Protein AF-0000000085077846 (afdb_homodimer)

Radius of gyration: 26.77 Å; Cα contacts (8 Å, |Δi|>4): 386; chains: 2; bounding box: 40×85×47 Å

pLDDT: mean 89.58, std 11.03, range [26.83, 98.5]

InterPro domains:
  IPR008477 Tumor necrosis factor alpha-induced protein 8-like [PF05527] (6-181)
  IPR008477 Tumor necrosis factor alpha-induced protein 8-like [PTHR12757] (5-181)
  IPR038355 Tumor necrosis factor alpha-induced protein 8-like superfamily [G3DSA:1.20.1440.160] (1-184)

Secondary structure (DSSP, 8-state):
------HHHHHHHHHHHHHHHHHHTTSS--SS-HHHHHHHHHHHHHHHHHH-HHHHHHHHHHHHHHHHHHHHHHHTT-S-GGGHHHHHHHHHHHHHHHHHHHHHHHSTT---HHHHHHHHHHHHHHHHHHHGGGS-HHHHHHHHHHHHHHT-HHHHHHHTSGGGHHHHHHHHHHHHHHHHTT--/------HHHHHHHHHHHHHHHHHHTTSS--SS-HHHHHHHHHHHHHHHHHH-HHHHHHHHHHHHHHHHHHHHHHHTT-S-GGGHHHHHHHHHHHHHHHHHHHHHHHSTT---HHHHHHHHHHHHHHHHHHHGGGS-HHHHHHHHHHHHHHT-HHHHHHHTSGGGHHHHHHHHHHHHHHHHTT--

Solvent-accessible surface area (backbone atoms only — not comparable to full-atom values): 19967 Å² total; per-residue (Å²): 136,74,92,69,75,49,45,52,59,51,43,48,53,49,41,30,50,52,52,34,50,32,37,70,71,57,73,39,68,64,72,56,47,75,57,52,30,55,44,47,44,42,48,30,52,52,35,26,72,76,62,34,61,72,53,16,51,51,42,43,51,35,49,44,51,51,53,41,53,53,27,48,39,60,72,67,62,67,63,50,76,90,49,45,62,59,51,50,53,40,50,51,47,52,50,47,48,53,50,49,52,46,48,38,69,74,37,84,92,54,68,52,65,68,60,53,38,51,52,48,52,52,43,50,53,44,48,48,62,65,42,52,88,79,51,56,71,67,58,50,50,32,51,50,52,45,46,56,53,60,52,32,64,71,53,50,51,44,56,74,31,80,87,26,46,71,60,44,54,55,36,42,56,41,51,49,50,31,62,74,64,61,49,112,137,76,89,70,76,49,45,53,59,51,44,48,54,47,40,30,50,51,52,33,49,32,40,68,70,57,72,39,68,65,73,55,47,74,54,52,30,55,44,47,44,44,48,31,53,52,35,26,73,75,61,35,60,73,53,15,52,52,41,43,52,35,50,44,51,51,53,41,54,52,29,47,38,61,73,66,62,68,62,51,78,90,50,46,62,58,50,49,52,39,49,51,48,52,51,49,50,53,49,48,52,44,47,36,69,74,37,85,91,54,70,51,66,70,59,53,37,52,51,48,51,52,44,49,52,44,47,48,63,66,40,52,88,78,52,59,70,69,58,51,50,32,51,50,54,45,46,57,53,60,53,31,64,72,54,50,52,44,55,76,33,82,86,26,45,71,61,44,54,56,37,42,55,43,50,50,50,31,62,73,66,62,51,112

Organism: Oikopleura dioica (NCBI:txid34765)

Structure (mmCIF, N/CA/C/O backbone):
data_AF-0000000085077846-model_v1
#
loop_
_entity.id
_entity.type
_entity.pdbx_description
1 polymer 'Uncharacterized protein'
#
loop_
_atom_site.group_PDB
_atom_site.id
_atom_site.type_symbol
_atom_site.label_atom_id
_atom_site.label_alt_id
_atom_site.label_comp_id
_atom_site.label_asym_id
_atom_site.label_entity_id
_atom_site.label_seq_id
_atom_site.pdbx_PDB_ins_code
_atom_site.Cartn_x
_atom_site.Cartn_y
_atom_site.Cartn_z
_atom_site.occupancy
_atom_site.B_iso_or_equiv
_atom_site.auth_seq_id
_atom_site.auth_comp_id
_atom_site.auth_asym_id
_atom_site.auth_atom_id
_atom_site.pdbx_PDB_model_num
ATOM 1 N N . MET A 1 1 ? 9.055 30.844 -10.969 1 27.14 1 MET A N 1
ATOM 2 C CA . MET A 1 1 ? 8.234 29.656 -10.797 1 27.14 1 MET A CA 1
ATOM 3 C C . MET A 1 1 ? 8.984 28.594 -9.992 1 27.14 1 MET A C 1
ATOM 5 O O . MET A 1 1 ? 9.617 27.703 -10.57 1 27.14 1 MET A O 1
ATOM 9 N N . SER A 1 2 ? 9.781 28.812 -9.008 1 34.22 2 SER A N 1
ATOM 10 C CA . SER A 1 2 ? 10.984 28.281 -8.367 1 34.22 2 SER A CA 1
ATOM 11 C C . SER A 1 2 ? 10.828 26.797 -8.023 1 34.22 2 SER A C 1
ATOM 13 O O . SER A 1 2 ? 9.719 26.281 -8.039 1 34.22 2 SER A O 1
ATOM 15 N N . GLY A 1 3 ? 11.852 25.938 -7.617 1 38.09 3 GLY A N 1
ATOM 16 C CA . GLY A 1 3 ? 12.289 24.656 -7.117 1 38.09 3 GLY A CA 1
ATOM 17 C C . GLY A 1 3 ? 11.391 24.094 -6.035 1 38.09 3 GLY A C 1
ATOM 18 O O . GLY A 1 3 ? 11.82 23.281 -5.215 1 38.09 3 GLY A O 1
ATOM 19 N N . GLU A 1 4 ? 10.445 24.766 -5.449 1 47 4 GLU A N 1
ATOM 20 C CA . GLU A 1 4 ? 9.688 24.531 -4.219 1 47 4 GLU A CA 1
ATOM 21 C C . GLU A 1 4 ? 8.859 23.25 -4.312 1 47 4 GLU A C 1
ATOM 23 O O . GLU A 1 4 ? 7.949 23.156 -5.141 1 47 4 GLU A O 1
ATOM 28 N N . ASN A 1 5 ? 9.422 22.172 -4.246 1 59.34 5 ASN A N 1
ATOM 29 C CA . ASN A 1 5 ? 8.766 20.875 -4.16 1 59.34 5 ASN A CA 1
ATOM 30 C C . ASN A 1 5 ? 7.387 21 -3.514 1 59.34 5 ASN A C 1
ATOM 32 O O . ASN A 1 5 ? 7.266 21.453 -2.377 1 59.34 5 ASN A O 1
ATOM 36 N N . ASN A 1 6 ? 6.234 21.031 -4.344 1 81.38 6 ASN A N 1
ATOM 37 C CA . ASN A 1 6 ? 4.879 21.172 -3.82 1 81.38 6 ASN A CA 1
ATOM 38 C C . ASN A 1 6 ? 4.523 20.016 -2.881 1 81.38 6 ASN A C 1
ATOM 40 O O . ASN A 1 6 ? 5.148 18.969 -2.926 1 81.38 6 ASN A O 1
ATOM 44 N N . SER A 1 7 ? 3.941 20.359 -1.813 1 89.88 7 SER A N 1
ATOM 45 C CA . SER A 1 7 ? 3.539 19.422 -0.766 1 89.88 7 SER A CA 1
ATOM 46 C C . SER A 1 7 ? 2.965 18.141 -1.357 1 89.88 7 SER A C 1
ATOM 48 O O . SER A 1 7 ? 3.119 17.062 -0.782 1 89.88 7 SER A O 1
ATOM 50 N N . GLN A 1 8 ? 2.484 18.219 -2.625 1 86.44 8 GLN A N 1
ATOM 51 C CA . GLN A 1 8 ? 1.913 17.047 -3.27 1 86.44 8 GLN A CA 1
ATOM 52 C C . GLN A 1 8 ? 3.004 16.047 -3.672 1 86.44 8 GLN A C 1
ATOM 54 O O . GLN A 1 8 ? 2.865 14.844 -3.455 1 86.44 8 GLN A O 1
ATOM 59 N N . ASP A 1 9 ? 3.977 16.625 -4.23 1 87.38 9 ASP A N 1
ATOM 60 C CA . ASP A 1 9 ? 5.102 15.789 -4.629 1 87.38 9 ASP A CA 1
ATOM 61 C C . ASP A 1 9 ? 5.742 15.125 -3.414 1 87.38 9 ASP A C 1
ATOM 63 O O . ASP A 1 9 ? 6.117 13.953 -3.473 1 87.38 9 ASP A O 1
ATOM 67 N N . LEU A 1 10 ? 5.855 15.867 -2.4 1 89.88 10 LEU A N 1
ATOM 68 C CA . LEU A 1 10 ? 6.438 15.336 -1.173 1 89.88 10 LEU A CA 1
ATOM 69 C C . LEU A 1 10 ? 5.539 14.258 -0.566 1 89.88 10 LEU A C 1
ATOM 71 O O . LEU A 1 10 ? 6.031 13.258 -0.047 1 89.88 10 LEU A O 1
ATOM 75 N N . LEU A 1 11 ? 4.273 14.484 -0.648 1 90.31 11 LEU A N 1
ATOM 76 C CA . LEU A 1 11 ? 3.32 13.5 -0.142 1 90.31 11 LEU A CA 1
ATOM 77 C C . LEU A 1 11 ? 3.479 12.164 -0.866 1 90.31 11 LEU A C 1
ATOM 79 O O . LEU A 1 11 ? 3.512 11.109 -0.231 1 90.31 11 LEU A O 1
ATOM 83 N N . VAL A 1 12 ? 3.607 12.242 -2.143 1 88.06 12 VAL A N 1
ATOM 84 C CA . VAL A 1 12 ? 3.752 11.047 -2.963 1 88.06 12 VAL A CA 1
ATOM 85 C C . VAL A 1 12 ? 5.051 10.328 -2.604 1 88.06 12 VAL A C 1
ATOM 87 O O . VAL A 1 12 ? 5.055 9.109 -2.395 1 88.06 12 VAL A O 1
ATOM 90 N N . LYS A 1 13 ? 6.109 11.062 -2.477 1 89.12 13 LYS A N 1
ATOM 91 C CA . LYS A 1 13 ? 7.418 10.5 -2.17 1 89.12 13 LYS A CA 1
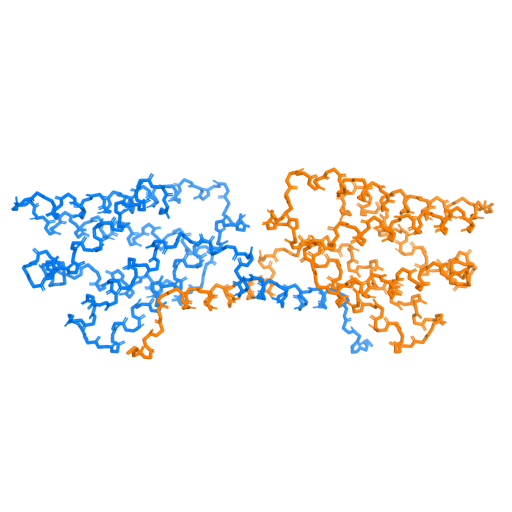ATOM 92 C C . LYS A 1 13 ? 7.426 9.836 -0.795 1 89.12 13 LYS A C 1
ATOM 94 O O . LYS A 1 13 ? 7.922 8.719 -0.641 1 89.12 13 LYS A O 1
ATOM 99 N N . VAL A 1 14 ? 6.922 10.523 0.142 1 89.5 14 VAL A N 1
ATOM 100 C CA . VAL A 1 14 ? 6.898 10.016 1.51 1 89.5 14 VAL A CA 1
ATOM 101 C C . VAL A 1 14 ? 6 8.781 1.591 1 89.5 14 VAL A C 1
ATOM 103 O O . VAL A 1 14 ? 6.355 7.789 2.225 1 89.5 14 VAL A O 1
ATOM 106 N N . GLN A 1 15 ? 4.859 8.836 0.978 1 89.44 15 GLN A N 1
ATOM 107 C CA . GLN A 1 15 ? 3.957 7.688 1.003 1 89.44 15 GLN A CA 1
ATOM 108 C C . GLN A 1 15 ? 4.609 6.457 0.373 1 89.44 15 GLN A C 1
ATOM 110 O O . GLN A 1 15 ? 4.449 5.344 0.871 1 89.44 15 GLN A O 1
ATOM 115 N N . LYS A 1 16 ? 5.25 6.695 -0.725 1 86.69 16 LYS A N 1
ATOM 116 C CA . LYS A 1 16 ? 5.984 5.598 -1.352 1 86.69 16 LYS A CA 1
ATOM 117 C C . LYS A 1 16 ? 6.957 4.953 -0.366 1 86.69 16 LYS A C 1
ATOM 119 O O . LYS A 1 16 ? 6.98 3.73 -0.224 1 86.69 16 LYS A O 1
ATOM 124 N N . LYS A 1 17 ? 7.664 5.723 0.382 1 86.81 17 LYS A N 1
ATOM 125 C CA . LYS A 1 17 ? 8.664 5.25 1.336 1 86.81 17 LYS A CA 1
ATOM 126 C C . LYS A 1 17 ? 8.008 4.516 2.5 1 86.81 17 LYS A C 1
ATOM 128 O O . LYS A 1 17 ? 8.469 3.447 2.91 1 86.81 17 LYS A O 1
ATOM 133 N N . VAL A 1 18 ? 6.988 5.062 2.984 1 85.5 18 VAL A N 1
ATOM 134 C CA . VAL A 1 18 ? 6.305 4.492 4.141 1 85.5 18 VAL A CA 1
ATOM 135 C C . VAL A 1 18 ? 5.691 3.145 3.77 1 85.5 18 VAL A C 1
ATOM 137 O O . VAL A 1 18 ? 5.84 2.166 4.504 1 85.5 18 VAL A O 1
ATOM 140 N N . LEU A 1 19 ? 5.082 3.094 2.693 1 82.69 19 LEU A N 1
ATOM 141 C CA . LEU A 1 19 ? 4.477 1.841 2.258 1 82.69 19 LEU A CA 1
ATOM 142 C C . LEU A 1 19 ? 5.543 0.779 2.008 1 82.69 19 LEU A C 1
ATOM 144 O O . LEU A 1 19 ? 5.359 -0.388 2.361 1 82.69 19 LEU A O 1
ATOM 148 N N . GLY A 1 20 ? 6.535 1.224 1.333 1 83.12 20 GLY A N 1
ATOM 149 C CA . GLY A 1 20 ? 7.648 0.316 1.104 1 83.12 20 GLY A CA 1
ATOM 150 C C . GLY A 1 20 ? 8.219 -0.261 2.385 1 83.12 20 GLY A C 1
ATOM 151 O O . GLY A 1 20 ? 8.469 -1.467 2.473 1 83.12 20 GLY A O 1
ATOM 152 N N . LYS A 1 21 ? 8.445 0.521 3.342 1 80.81 21 LYS A N 1
ATOM 153 C CA . LYS A 1 21 ? 8.953 0.086 4.641 1 80.81 21 LYS A CA 1
ATOM 154 C C . LYS A 1 21 ? 7.969 -0.851 5.332 1 80.81 21 LYS A C 1
ATOM 156 O O . LYS A 1 21 ? 8.367 -1.837 5.953 1 80.81 21 LYS A O 1
ATOM 161 N N . MET A 1 22 ? 6.77 -0.515 5.242 1 79.56 22 MET A N 1
ATOM 162 C CA . MET A 1 22 ? 5.738 -1.303 5.91 1 79.56 22 MET A CA 1
ATOM 163 C C . MET A 1 22 ? 5.652 -2.705 5.316 1 79.56 22 MET A C 1
ATOM 165 O O . MET A 1 22 ? 5.422 -3.676 6.039 1 79.56 22 MET A O 1
ATOM 169 N N . VAL A 1 23 ? 5.773 -2.768 4.098 1 79.44 23 VAL A N 1
ATOM 170 C CA . VAL A 1 23 ? 5.797 -4.074 3.445 1 79.44 23 VAL A CA 1
ATOM 171 C C . VAL A 1 23 ? 7.012 -4.867 3.924 1 79.44 23 VAL A C 1
ATOM 173 O O . VAL A 1 23 ? 6.91 -6.066 4.184 1 79.44 23 VAL A O 1
ATOM 176 N N . GLY A 1 24 ? 8.047 -4.207 4.094 1 75.38 24 GLY A N 1
ATOM 177 C CA . GLY A 1 24 ? 9.281 -4.844 4.52 1 75.38 24 GLY A CA 1
ATOM 178 C C . GLY A 1 24 ? 9.25 -5.312 5.961 1 75.38 24 GLY A C 1
ATOM 179 O O . GLY A 1 24 ? 9.82 -6.348 6.297 1 75.38 24 GLY A O 1
ATOM 180 N N . LYS A 1 25 ? 8.68 -4.555 6.785 1 72.38 25 LYS A N 1
ATOM 181 C CA . LYS A 1 25 ? 8.625 -4.883 8.211 1 72.38 25 LYS A CA 1
ATOM 182 C C . LYS A 1 25 ? 7.52 -5.887 8.5 1 72.38 25 LYS A C 1
ATOM 184 O O . LYS A 1 25 ? 7.336 -6.305 9.648 1 72.38 25 LYS A O 1
ATOM 189 N N . ASN A 1 26 ? 6.938 -6.289 7.566 1 62.62 26 ASN A N 1
ATOM 190 C CA . ASN A 1 26 ? 5.836 -7.242 7.664 1 62.62 26 ASN A CA 1
ATOM 191 C C . ASN A 1 26 ? 4.648 -6.652 8.422 1 62.62 26 ASN A C 1
ATOM 193 O O . ASN A 1 26 ? 3.879 -7.387 9.047 1 62.62 26 ASN A O 1
ATOM 197 N N . SER A 1 27 ? 4.676 -5.461 8.469 1 64.12 27 SER A N 1
ATOM 198 C CA . SER A 1 27 ? 3.502 -4.863 9.094 1 64.12 27 SER A CA 1
ATOM 199 C C . SER A 1 27 ? 2.316 -4.836 8.141 1 64.12 27 SER A C 1
ATOM 201 O O . SER A 1 27 ? 1.162 -4.902 8.57 1 64.12 27 SER A O 1
ATOM 203 N N . ILE A 1 28 ? 2.678 -4.672 6.801 1 63.25 28 ILE A N 1
ATOM 204 C CA . ILE A 1 28 ? 1.652 -4.879 5.785 1 63.25 28 ILE A CA 1
ATOM 205 C C . ILE A 1 28 ? 1.791 -6.277 5.191 1 63.25 28 ILE A C 1
ATOM 207 O O . ILE A 1 28 ? 2.873 -6.664 4.742 1 63.25 28 ILE A O 1
ATOM 211 N N . LYS A 1 29 ? 0.797 -6.969 5.445 1 68.81 29 LYS A N 1
ATOM 212 C CA . LYS A 1 29 ? 0.785 -8.359 5.008 1 68.81 29 LYS A CA 1
ATOM 213 C C . LYS A 1 29 ? 0.902 -8.461 3.49 1 68.81 29 LYS A C 1
ATOM 215 O O . LYS A 1 29 ? 0.423 -7.59 2.766 1 68.81 29 LYS A O 1
ATOM 220 N N . LEU A 1 30 ? 1.648 -9.398 3.197 1 74.44 30 LEU A N 1
ATOM 221 C CA . LEU A 1 30 ? 1.659 -9.727 1.776 1 74.44 30 LEU A CA 1
ATOM 222 C C . LEU A 1 30 ? 0.239 -9.883 1.244 1 74.44 30 LEU A C 1
ATOM 224 O O . LEU A 1 30 ? -0.642 -10.375 1.954 1 74.44 30 LEU A O 1
ATOM 228 N N . VAL A 1 31 ? 0.1 -9.359 0.102 1 79.31 31 VAL A N 1
ATOM 229 C CA . VAL A 1 31 ? -1.223 -9.414 -0.512 1 79.31 31 VAL A CA 1
ATOM 230 C C . VAL A 1 31 ? -1.565 -10.867 -0.859 1 79.31 31 VAL A C 1
ATOM 232 O O . VAL A 1 31 ? -2.695 -11.164 -1.25 1 79.31 31 VAL A O 1
ATOM 235 N N . VAL A 1 32 ? -0.524 -11.656 -0.645 1 82 32 VAL A N 1
ATOM 236 C CA . VAL A 1 32 ? -0.758 -13.055 -0.974 1 82 32 VAL A CA 1
ATOM 237 C C . VAL A 1 32 ? -0.586 -13.914 0.277 1 82 32 VAL A C 1
ATOM 239 O O . VAL A 1 32 ? 0.119 -13.531 1.212 1 82 32 VAL A O 1
ATOM 242 N N . ASP A 1 33 ? -1.225 -14.992 0.174 1 79.81 33 ASP A N 1
ATOM 243 C CA . ASP A 1 33 ? -1.113 -15.984 1.241 1 79.81 33 ASP A CA 1
ATOM 244 C C . ASP A 1 33 ? 0.309 -16.531 1.335 1 79.81 33 ASP A C 1
ATOM 246 O O . ASP A 1 33 ? 0.988 -16.688 0.319 1 79.81 33 ASP A O 1
ATOM 250 N N . ASP A 1 34 ? 0.75 -16.844 2.547 1 80.12 34 ASP A N 1
ATOM 251 C CA . ASP A 1 34 ? 2.1 -17.344 2.783 1 80.12 34 ASP A CA 1
ATOM 252 C C . ASP A 1 34 ? 2.322 -18.672 2.072 1 80.12 34 ASP A C 1
ATOM 254 O O . ASP A 1 34 ? 3.449 -19.016 1.706 1 80.12 34 ASP A O 1
ATOM 258 N N . ASN A 1 35 ? 1.257 -19.375 1.897 1 85 35 ASN A N 1
ATOM 259 C CA . ASN A 1 35 ? 1.391 -20.672 1.263 1 85 35 ASN A CA 1
ATOM 260 C C . ASN A 1 35 ? 1.72 -20.547 -0.222 1 85 35 ASN A C 1
ATOM 262 O O . ASN A 1 35 ? 2.203 -21.5 -0.84 1 85 35 ASN A O 1
ATOM 266 N N . ILE A 1 36 ? 1.482 -19.406 -0.786 1 90.12 36 ILE A N 1
ATOM 267 C CA . ILE A 1 36 ? 1.782 -19.188 -2.197 1 90.12 36 ILE A CA 1
ATOM 268 C C . ILE A 1 36 ? 3.291 -19.266 -2.422 1 90.12 36 ILE A C 1
ATOM 270 O O . ILE A 1 36 ? 3.748 -19.781 -3.439 1 90.12 36 ILE A O 1
ATOM 274 N N . SER A 1 37 ? 4.035 -18.766 -1.419 1 90.81 37 SER A N 1
ATOM 275 C CA . SER A 1 37 ? 5.488 -18.812 -1.541 1 90.81 37 SER A CA 1
ATOM 276 C C . SER A 1 37 ? 5.996 -20.25 -1.61 1 90.81 37 SER A C 1
ATOM 278 O O . SER A 1 37 ? 6.918 -20.547 -2.373 1 90.81 37 SER A O 1
ATOM 280 N N . VAL A 1 38 ? 5.348 -21.125 -0.883 1 89.56 38 VAL A N 1
ATOM 281 C CA . VAL A 1 38 ? 5.762 -22.516 -0.86 1 89.56 38 VAL A CA 1
ATOM 282 C C . VAL A 1 38 ? 5.445 -23.172 -2.203 1 89.56 38 VAL A C 1
ATOM 284 O O . VAL A 1 38 ? 6.266 -23.922 -2.744 1 89.56 38 VAL A O 1
ATOM 287 N N . VAL A 1 39 ? 4.309 -22.891 -2.709 1 91.88 39 VAL A N 1
ATOM 288 C CA . VAL A 1 39 ? 3.92 -23.438 -4.012 1 91.88 39 VAL A CA 1
ATOM 289 C C . VAL A 1 39 ? 4.883 -22.922 -5.086 1 91.88 39 VAL A C 1
ATOM 291 O O . VAL A 1 39 ? 5.328 -23.703 -5.938 1 91.88 39 VAL A O 1
ATOM 294 N N . LEU A 1 40 ? 5.254 -21.719 -4.977 1 94.5 40 LEU A N 1
ATOM 295 C CA . LEU A 1 40 ? 6.172 -21.125 -5.941 1 94.5 40 LEU A CA 1
ATOM 296 C C . LEU A 1 40 ? 7.562 -21.734 -5.816 1 94.5 40 LEU A C 1
ATOM 298 O O . LEU A 1 40 ? 8.242 -21.953 -6.824 1 94.5 40 LEU A O 1
ATOM 302 N N . ASP A 1 41 ? 7.969 -22.031 -4.648 1 94.12 41 ASP A N 1
ATOM 303 C CA . ASP A 1 41 ? 9.25 -22.703 -4.441 1 94.12 41 ASP A CA 1
ATOM 304 C C . ASP A 1 41 ? 9.266 -24.062 -5.117 1 94.12 41 ASP A C 1
ATOM 306 O O . ASP A 1 41 ? 10.266 -24.453 -5.727 1 94.12 41 ASP A O 1
ATOM 310 N N . HIS A 1 42 ? 8.18 -24.703 -5.004 1 92.62 42 HIS A N 1
ATOM 311 C CA . HIS A 1 42 ? 8.102 -26.016 -5.633 1 92.62 42 HIS A CA 1
ATOM 312 C C . HIS A 1 42 ? 8.031 -25.906 -7.148 1 92.62 42 HIS A C 1
ATOM 314 O O . HIS A 1 42 ? 8.602 -26.734 -7.867 1 92.62 42 HIS A O 1
ATOM 320 N N . PHE A 1 43 ? 7.367 -24.922 -7.562 1 94.75 43 PHE A N 1
ATOM 321 C CA . PHE A 1 43 ? 7.359 -24.625 -8.992 1 94.75 43 PHE A CA 1
ATOM 322 C C . PHE A 1 43 ? 8.773 -24.375 -9.508 1 94.75 43 PHE A C 1
ATOM 324 O O . PHE A 1 43 ? 9.156 -24.906 -10.555 1 94.75 43 PHE A O 1
ATOM 331 N N . TYR A 1 44 ? 9.516 -23.625 -8.789 1 96.5 44 TYR A N 1
ATOM 332 C CA . TYR A 1 44 ? 10.906 -23.359 -9.133 1 96.5 44 TYR A CA 1
ATOM 333 C C . TYR A 1 44 ? 11.711 -24.656 -9.211 1 96.5 44 TYR A C 1
ATOM 335 O O . TYR A 1 44 ? 12.461 -24.859 -10.172 1 96.5 44 TYR A O 1
ATOM 343 N N . LYS A 1 45 ? 11.586 -25.469 -8.227 1 95.38 45 LYS A N 1
ATOM 344 C CA . LYS A 1 45 ? 12.312 -26.734 -8.203 1 95.38 45 LYS A CA 1
ATOM 345 C C . LYS A 1 45 ? 11.953 -27.609 -9.398 1 95.38 45 LYS A C 1
ATOM 347 O O . LYS A 1 45 ? 12.836 -28.188 -10.039 1 95.38 45 LYS A O 1
ATOM 352 N N . TRP A 1 46 ? 10.664 -27.688 -9.672 1 95.88 46 TRP A N 1
ATOM 353 C CA . TRP A 1 46 ? 10.18 -28.422 -10.828 1 95.88 46 TRP A CA 1
ATOM 354 C C . TRP A 1 46 ? 10.781 -27.891 -12.117 1 95.88 46 TRP A C 1
ATOM 356 O O . TRP A 1 46 ? 11.328 -28.641 -12.922 1 95.88 46 TRP A O 1
ATOM 366 N N . ALA A 1 47 ? 10.695 -26.609 -12.281 1 97.19 47 ALA A N 1
ATOM 367 C CA . ALA A 1 47 ? 11.211 -25.969 -13.492 1 97.19 47 ALA A CA 1
ATOM 368 C C . ALA A 1 47 ? 12.719 -26.156 -13.609 1 97.19 47 ALA A C 1
ATOM 370 O O . ALA A 1 47 ? 13.242 -26.344 -14.703 1 97.19 47 ALA A O 1
ATOM 371 N N . LYS A 1 48 ? 13.375 -26.047 -12.477 1 96.5 48 LYS A N 1
ATOM 372 C CA . LYS A 1 48 ? 14.828 -26.188 -12.461 1 96.5 48 LYS A CA 1
ATOM 373 C C . LYS A 1 48 ? 15.25 -27.578 -12.945 1 96.5 48 LYS A C 1
ATOM 375 O O . LYS A 1 48 ? 16.203 -27.703 -13.711 1 96.5 48 LYS A O 1
ATOM 380 N N . ILE A 1 49 ? 14.562 -28.562 -12.523 1 95.62 49 ILE A N 1
ATOM 381 C CA . ILE A 1 49 ? 14.875 -29.938 -12.898 1 95.62 49 ILE A CA 1
ATOM 382 C C . ILE A 1 49 ? 14.633 -30.125 -14.398 1 95.62 49 ILE A C 1
ATOM 384 O O . ILE A 1 49 ? 15.461 -30.703 -15.102 1 95.62 49 ILE A O 1
ATOM 388 N N . GLU A 1 50 ? 13.484 -29.562 -14.867 1 96.62 50 GLU A N 1
ATOM 389 C CA . GLU A 1 50 ? 13.055 -29.859 -16.234 1 96.62 50 GLU A CA 1
ATOM 390 C C . GLU A 1 50 ? 13.773 -28.953 -17.234 1 96.62 50 GLU A C 1
ATOM 392 O O . GLU A 1 50 ? 13.961 -29.328 -18.391 1 96.62 50 GLU A O 1
ATOM 397 N N . SER A 1 51 ? 14.141 -27.75 -16.859 1 97.38 51 SER A N 1
ATOM 398 C CA . SER A 1 51 ? 14.57 -26.781 -17.859 1 97.38 51 SER A CA 1
ATOM 399 C C . SER A 1 51 ? 15.859 -26.094 -17.438 1 97.38 51 SER A C 1
ATOM 401 O O . SER A 1 51 ? 16.375 -25.219 -18.156 1 97.38 51 SER A O 1
ATOM 403 N N . GLY A 1 52 ? 16.438 -26.422 -16.312 1 96.62 52 GLY A N 1
ATOM 404 C CA . GLY A 1 52 ? 17.672 -25.797 -15.844 1 96.62 52 GLY A CA 1
ATOM 405 C C . GLY A 1 52 ? 17.438 -24.547 -15.023 1 96.62 52 GLY A C 1
ATOM 406 O O . GLY A 1 52 ? 16.344 -23.953 -15.07 1 96.62 52 GLY A O 1
ATOM 407 N N . LYS A 1 53 ? 18.469 -24.078 -14.398 1 96.06 53 LYS A N 1
ATOM 408 C CA . LYS A 1 53 ? 18.391 -23.016 -13.406 1 96.06 53 LYS A CA 1
ATOM 409 C C . LYS A 1 53 ? 18.047 -21.672 -14.055 1 96.06 53 LYS A C 1
ATOM 411 O O . LYS A 1 53 ? 17.156 -20.969 -13.586 1 96.06 53 LYS A O 1
ATOM 416 N N . PRO A 1 54 ? 18.625 -21.219 -15.164 1 96.75 54 P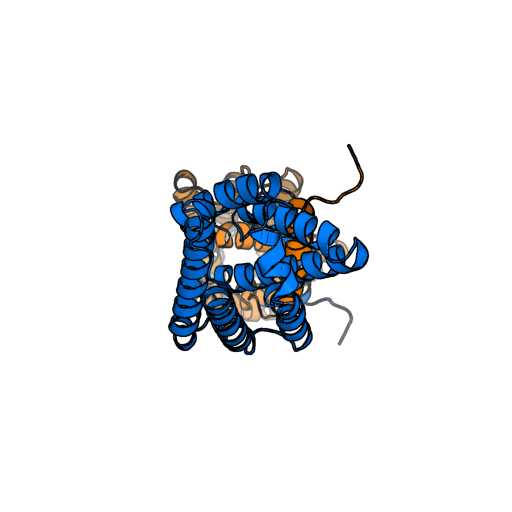RO A N 1
ATOM 417 C CA . PRO A 1 54 ? 18.312 -19.922 -15.75 1 96.75 54 PRO A CA 1
ATOM 418 C C . PRO A 1 54 ? 16.844 -19.781 -16.141 1 96.75 54 PRO A C 1
ATOM 420 O O . PRO A 1 54 ? 16.219 -18.75 -15.875 1 96.75 54 PRO A O 1
ATOM 423 N N . THR A 1 55 ? 16.359 -20.828 -16.703 1 97.44 55 THR A N 1
ATOM 424 C CA . THR A 1 55 ? 14.961 -20.812 -17.094 1 97.44 55 THR A CA 1
ATOM 425 C C . THR A 1 55 ? 14.055 -20.781 -15.867 1 97.44 55 THR A C 1
ATOM 427 O O . THR A 1 55 ? 13.078 -20.031 -15.828 1 97.44 55 THR A O 1
ATOM 430 N N . ALA A 1 56 ? 14.422 -21.578 -14.914 1 97.69 56 ALA A N 1
ATOM 431 C CA . ALA A 1 56 ? 13.633 -21.672 -13.688 1 97.69 56 ALA A CA 1
ATOM 432 C C . ALA A 1 56 ? 13.586 -20.328 -12.961 1 97.69 56 ALA A C 1
ATOM 434 O O . ALA A 1 56 ? 12.539 -19.938 -12.445 1 97.69 56 ALA A O 1
ATOM 435 N N . GLU A 1 57 ? 14.68 -19.672 -12.938 1 96.5 57 GLU A N 1
ATOM 436 C CA . GLU A 1 57 ? 14.766 -18.375 -12.273 1 96.5 57 GLU A CA 1
ATOM 437 C C . GLU A 1 57 ? 13.883 -17.344 -12.977 1 96.5 57 GLU A C 1
ATOM 439 O O . GLU A 1 57 ? 13.195 -16.562 -12.312 1 96.5 57 GLU A O 1
ATOM 444 N N . LYS A 1 58 ? 13.906 -17.328 -14.266 1 97.44 58 LYS A N 1
ATOM 445 C CA . LYS A 1 58 ? 13.07 -16.406 -15.023 1 97.44 58 LYS A CA 1
ATOM 446 C C . LYS A 1 58 ? 11.594 -16.703 -14.82 1 97.44 58 LYS A C 1
ATOM 448 O O . LYS A 1 58 ? 10.781 -15.789 -14.633 1 97.44 58 LYS A O 1
ATOM 453 N N . LEU A 1 59 ? 11.273 -17.938 -14.828 1 97.94 59 LEU A N 1
ATOM 454 C CA . LEU A 1 59 ? 9.891 -18.359 -14.617 1 97.94 59 LEU A CA 1
ATOM 455 C C . LEU A 1 59 ? 9.406 -17.953 -13.227 1 97.94 59 LEU A C 1
ATOM 457 O O . LEU A 1 59 ? 8.289 -17.453 -13.078 1 97.94 59 LEU A O 1
ATOM 461 N N . LEU A 1 60 ? 10.188 -18.219 -12.273 1 97.25 60 LEU A N 1
ATOM 462 C CA . LEU A 1 60 ? 9.828 -17.859 -10.906 1 97.25 60 LEU A CA 1
ATOM 463 C C . LEU A 1 60 ? 9.625 -16.359 -10.766 1 97.25 60 LEU A C 1
ATOM 465 O O . LEU A 1 60 ? 8.633 -15.914 -10.18 1 97.25 60 LEU A O 1
ATOM 469 N N . LYS A 1 61 ? 10.547 -15.672 -11.312 1 96 61 LYS A N 1
ATOM 470 C CA . LYS A 1 61 ? 10.445 -14.219 -11.273 1 96 61 LYS A CA 1
ATOM 471 C C . LYS A 1 61 ? 9.148 -13.742 -11.914 1 96 61 LYS A C 1
ATOM 473 O O . LYS A 1 61 ? 8.43 -12.922 -11.336 1 96 61 LYS A O 1
ATOM 478 N N . ASP A 1 62 ? 8.898 -14.234 -13.062 1 97.06 62 ASP A N 1
ATOM 479 C CA . ASP A 1 62 ? 7.68 -13.852 -13.773 1 97.06 62 ASP A CA 1
ATOM 480 C C . ASP A 1 62 ? 6.434 -14.25 -12.984 1 97.06 62 ASP A C 1
ATOM 482 O O . ASP A 1 62 ? 5.484 -13.477 -12.883 1 97.06 62 ASP A O 1
ATOM 486 N N . ALA A 1 63 ? 6.445 -15.359 -12.422 1 97.19 63 ALA A N 1
ATOM 487 C CA . ALA A 1 63 ? 5.301 -15.844 -11.656 1 97.19 63 ALA A CA 1
ATOM 488 C C . ALA A 1 63 ? 5.059 -14.969 -10.422 1 97.19 63 ALA A C 1
ATOM 490 O O . ALA A 1 63 ? 3.914 -14.633 -10.117 1 97.19 63 ALA A O 1
ATOM 491 N N . ILE A 1 64 ? 6.086 -14.641 -9.789 1 95.94 64 ILE A N 1
ATOM 492 C CA . ILE A 1 64 ? 5.984 -13.828 -8.586 1 95.94 64 ILE A CA 1
ATOM 493 C C . ILE A 1 64 ? 5.426 -12.445 -8.938 1 95.94 64 ILE A C 1
ATOM 495 O O . ILE A 1 64 ? 4.531 -11.945 -8.258 1 95.94 64 ILE A O 1
ATOM 499 N N . LYS A 1 65 ? 5.898 -11.883 -9.938 1 93.75 65 LYS A N 1
ATOM 500 C CA . LYS A 1 65 ? 5.41 -10.578 -10.367 1 93.75 65 LYS A CA 1
ATOM 501 C C . LYS A 1 65 ? 3.926 -10.633 -10.727 1 93.75 65 LYS A C 1
ATOM 503 O O . LYS A 1 65 ? 3.17 -9.719 -10.406 1 93.75 65 LYS A O 1
ATOM 508 N N . LEU A 1 66 ? 3.572 -11.656 -11.344 1 95.06 66 LEU A N 1
ATOM 509 C CA . LEU A 1 66 ? 2.17 -11.828 -11.703 1 95.06 66 LEU A CA 1
ATOM 510 C C . LEU A 1 66 ? 1.294 -11.914 -10.461 1 95.06 66 LEU A C 1
ATOM 512 O O . LEU A 1 66 ? 0.257 -11.25 -10.375 1 95.06 66 LEU A O 1
ATOM 516 N N . VAL A 1 67 ? 1.748 -12.727 -9.516 1 93.81 67 VAL A N 1
ATOM 517 C CA . VAL A 1 67 ? 0.964 -12.953 -8.305 1 93.81 67 VAL A CA 1
ATOM 518 C C . VAL A 1 67 ? 0.877 -11.656 -7.504 1 93.81 67 VAL A C 1
ATOM 520 O O . VAL A 1 67 ? -0.195 -11.289 -7.016 1 93.81 67 VAL A O 1
ATOM 523 N N . VAL A 1 68 ? 1.89 -11.008 -7.426 1 92 68 VAL A N 1
ATOM 524 C CA . VAL A 1 68 ? 1.934 -9.789 -6.625 1 92 68 VAL A CA 1
ATOM 525 C C . VAL A 1 68 ? 1.104 -8.695 -7.301 1 92 68 VAL A C 1
ATOM 527 O O . VAL A 1 68 ? 0.308 -8.023 -6.645 1 92 68 VAL A O 1
ATOM 530 N N . LYS A 1 69 ? 1.252 -8.477 -8.578 1 88.88 69 LYS A N 1
ATOM 531 C CA . LYS A 1 69 ? 0.5 -7.449 -9.297 1 88.88 69 LYS A CA 1
ATOM 532 C C . LYS A 1 69 ? -1.003 -7.699 -9.195 1 88.88 69 LYS A C 1
ATOM 534 O O . LYS A 1 69 ? -1.777 -6.766 -8.977 1 88.88 69 LYS A O 1
ATOM 539 N N . THR A 1 70 ? -1.376 -8.875 -9.367 1 91 70 THR A N 1
ATOM 540 C CA . THR A 1 70 ? -2.789 -9.219 -9.242 1 91 70 THR A CA 1
ATOM 541 C C . THR A 1 70 ? -3.285 -8.953 -7.824 1 91 70 THR A C 1
ATOM 543 O O . THR A 1 70 ? -4.367 -8.398 -7.633 1 91 70 THR A O 1
ATOM 546 N N . GLY A 1 71 ? -2.48 -9.438 -6.859 1 88.88 71 GLY A N 1
ATOM 547 C CA . GLY A 1 71 ? -2.83 -9.203 -5.469 1 88.88 71 GLY A CA 1
ATOM 548 C C . GLY A 1 71 ? -2.988 -7.734 -5.129 1 88.88 71 GLY A C 1
ATOM 549 O O . GLY A 1 71 ? -3.936 -7.348 -4.441 1 88.88 71 GLY A O 1
ATOM 550 N N . VAL A 1 72 ? -2.105 -6.988 -5.602 1 85.62 72 VAL A N 1
ATOM 551 C CA . VAL A 1 72 ? -2.129 -5.555 -5.32 1 85.62 72 VAL A CA 1
ATOM 552 C C . VAL A 1 72 ? -3.346 -4.918 -5.984 1 85.62 72 VAL A C 1
ATOM 554 O O . VAL A 1 72 ? -3.984 -4.035 -5.406 1 85.62 72 VAL A O 1
ATOM 557 N N . LEU A 1 73 ? -3.689 -5.301 -7.215 1 83.38 73 LEU A N 1
ATOM 558 C CA . LEU A 1 73 ? -4.871 -4.797 -7.906 1 83.38 73 LEU A CA 1
ATOM 559 C C . LEU A 1 73 ? -6.129 -5.051 -7.082 1 83.38 73 LEU A C 1
ATOM 561 O O . LEU A 1 73 ? -6.984 -4.172 -6.961 1 83.38 73 LEU A O 1
ATOM 565 N N . PHE A 1 74 ? -6.164 -6.129 -6.492 1 82.5 74 PHE A N 1
ATOM 566 C CA . PHE A 1 74 ? -7.332 -6.504 -5.699 1 82.5 74 PHE A CA 1
ATOM 567 C C . PHE A 1 74 ? -7.363 -5.73 -4.387 1 82.5 74 PHE A C 1
ATOM 569 O O . PHE A 1 74 ? -8.422 -5.273 -3.955 1 82.5 74 PHE A O 1
ATOM 576 N N . HIS A 1 75 ? -6.285 -5.664 -3.836 1 77.81 75 HIS A N 1
ATOM 577 C CA . HIS A 1 75 ? -6.203 -5.043 -2.52 1 77.81 75 HIS A CA 1
ATOM 578 C C . HIS A 1 75 ? -6.461 -3.541 -2.604 1 77.81 75 HIS A C 1
ATOM 580 O O . HIS A 1 75 ? -7.043 -2.955 -1.689 1 77.81 75 HIS A O 1
ATOM 586 N N . ASN A 1 76 ? -6.086 -3.01 -3.678 1 73.56 76 ASN A N 1
ATOM 587 C CA . ASN A 1 76 ? -6.219 -1.562 -3.809 1 73.56 76 ASN A CA 1
ATOM 588 C C . ASN A 1 76 ? -7.496 -1.181 -4.547 1 73.56 76 ASN A C 1
ATOM 590 O O . ASN A 1 76 ? -7.656 -0.034 -4.969 1 73.56 76 ASN A O 1
ATOM 594 N N . LYS A 1 77 ? -8.375 -2.074 -4.777 1 72.12 77 LYS A N 1
ATOM 595 C CA . LYS A 1 77 ? -9.703 -1.878 -5.34 1 72.12 77 LYS A CA 1
ATOM 596 C C . LYS A 1 77 ? -9.633 -1.223 -6.719 1 72.12 77 LYS A C 1
ATOM 598 O O . LYS A 1 77 ? -10.414 -0.325 -7.027 1 72.12 77 LYS A O 1
ATOM 603 N N . GLN A 1 78 ? -8.688 -1.588 -7.363 1 77.12 78 GLN A N 1
ATOM 604 C CA . GLN A 1 78 ? -8.508 -1.018 -8.695 1 77.12 78 GLN A CA 1
ATOM 605 C C . GLN A 1 78 ? -9.328 -1.775 -9.734 1 77.12 78 GLN A C 1
ATOM 607 O O . GLN A 1 78 ? -9.352 -1.4 -10.906 1 77.12 78 GLN A O 1
ATOM 612 N N . ILE A 1 79 ? -9.977 -2.713 -9.281 1 81.19 79 ILE A N 1
ATOM 613 C CA . ILE A 1 79 ? -10.812 -3.512 -10.164 1 81.19 79 ILE A CA 1
ATOM 614 C C . ILE A 1 79 ? -12.219 -2.928 -10.219 1 81.19 79 ILE A C 1
ATOM 616 O O . ILE A 1 79 ? -12.891 -2.822 -9.188 1 81.19 79 ILE A O 1
ATOM 620 N N . GLN A 1 80 ? -12.547 -2.535 -11.391 1 85.75 80 GLN A N 1
ATOM 621 C CA . GLN A 1 80 ? -13.883 -1.987 -11.578 1 85.75 80 GLN A CA 1
ATOM 622 C C . GLN A 1 80 ? -14.945 -3.064 -11.391 1 85.75 80 GLN A C 1
ATOM 624 O O . GLN A 1 80 ? -14.703 -4.242 -11.664 1 85.75 80 GLN A O 1
ATOM 629 N N . GLN A 1 81 ? -16.141 -2.645 -10.961 1 88.5 81 GLN A N 1
ATOM 630 C CA . GLN A 1 81 ? -17.266 -3.559 -10.742 1 88.5 81 GLN A CA 1
ATOM 631 C C . GLN A 1 81 ? -17.594 -4.332 -12.016 1 88.5 81 GLN A C 1
ATOM 633 O O . GLN A 1 81 ? -17.938 -5.516 -11.953 1 88.5 81 GLN A O 1
ATOM 638 N N . SER A 1 82 ? -17.484 -3.703 -13.18 1 90.75 82 SER A N 1
ATOM 639 C CA . SER A 1 82 ? -17.812 -4.316 -14.461 1 90.75 82 SER A CA 1
ATOM 640 C C . SER A 1 82 ? -16.828 -5.434 -14.805 1 90.75 82 SER A C 1
ATOM 642 O O . SER A 1 82 ? -17.141 -6.312 -15.609 1 90.75 82 SER A O 1
ATOM 644 N N . GLU A 1 83 ? -15.648 -5.395 -14.141 1 91.81 83 GLU A N 1
ATOM 645 C CA . GLU A 1 83 ? -14.602 -6.371 -14.422 1 91.81 83 GLU A CA 1
ATOM 646 C C . GLU A 1 83 ? -14.664 -7.543 -13.445 1 91.81 83 GLU A C 1
ATOM 648 O O . GLU A 1 83 ? -14.031 -8.578 -13.672 1 91.81 83 GLU A O 1
ATOM 653 N N . MET A 1 84 ? -15.438 -7.422 -12.375 1 91.19 84 MET A N 1
ATOM 654 C CA . MET A 1 84 ? -15.422 -8.352 -11.25 1 91.19 84 MET A CA 1
ATOM 655 C C . MET A 1 84 ? -15.82 -9.75 -11.695 1 91.19 84 MET A C 1
ATOM 657 O O . MET A 1 84 ? -15.273 -10.742 -11.219 1 91.19 84 MET A O 1
ATOM 661 N N . LYS A 1 85 ? -16.719 -9.844 -12.555 1 93.19 85 LYS A N 1
ATOM 662 C CA . LYS A 1 85 ? -17.156 -11.148 -13.023 1 93.19 85 LYS A CA 1
ATOM 663 C C . LYS A 1 85 ? -16.016 -11.914 -13.695 1 93.19 85 LYS A C 1
ATOM 665 O O . LYS A 1 85 ? -15.836 -13.109 -13.469 1 93.19 85 LYS A O 1
ATOM 670 N N . GLY A 1 86 ? -15.305 -11.227 -14.555 1 93 86 GLY A N 1
ATOM 671 C CA . GLY A 1 86 ? -14.156 -11.844 -15.203 1 93 86 GLY A CA 1
ATOM 672 C C . GLY A 1 86 ? -13.133 -12.367 -14.211 1 93 86 GLY A C 1
ATOM 673 O O . GLY A 1 86 ? -12.617 -13.469 -14.375 1 93 86 GLY A O 1
ATOM 674 N N . TRP A 1 87 ? -12.938 -11.695 -13.164 1 93.31 87 TRP A N 1
ATOM 675 C CA . TRP A 1 87 ? -11.984 -12.094 -12.133 1 93.31 87 TRP A CA 1
ATOM 676 C C . TRP A 1 87 ? -12.5 -13.289 -11.344 1 93.31 87 TRP A C 1
ATOM 678 O O . TRP A 1 87 ? -11.734 -14.18 -10.977 1 93.31 87 TRP A O 1
ATOM 688 N N . GLU A 1 88 ? -13.711 -13.266 -11.117 1 93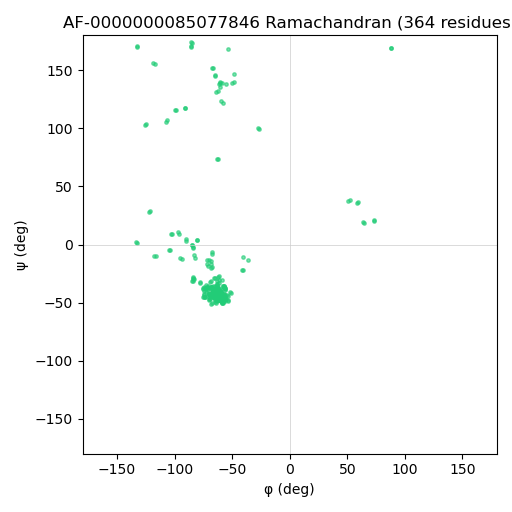.69 88 GLU A N 1
ATOM 689 C CA . GLU A 1 88 ? -14.312 -14.391 -10.406 1 93.69 88 GLU A CA 1
ATOM 690 C C . GLU A 1 88 ? -14.195 -15.68 -11.219 1 93.69 88 GLU A C 1
ATOM 692 O O . GLU A 1 88 ? -13.922 -16.734 -10.664 1 93.69 88 GLU A O 1
ATOM 697 N N . ILE A 1 89 ? -14.453 -15.594 -12.477 1 95.62 89 ILE A N 1
ATOM 698 C CA . ILE A 1 89 ? -14.328 -16.75 -13.359 1 95.62 89 ILE A CA 1
ATOM 699 C C . ILE A 1 89 ? -12.883 -17.23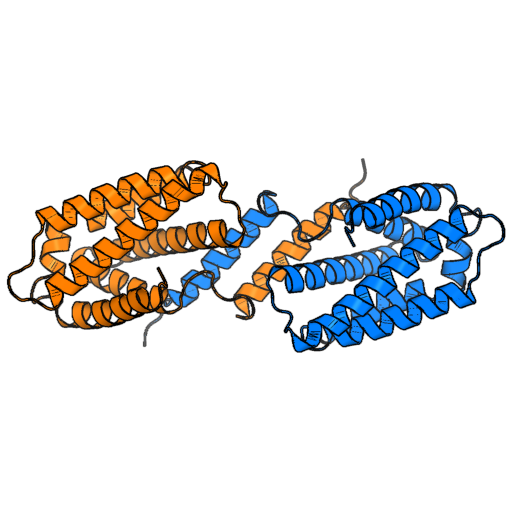4 -13.352 1 95.62 89 ILE A C 1
ATOM 701 O O . ILE A 1 89 ? -12.625 -18.438 -13.266 1 95.62 89 ILE A O 1
ATOM 705 N N . LEU A 1 90 ? -12.008 -16.297 -13.453 1 95.56 90 LEU A N 1
ATOM 706 C CA . LEU A 1 90 ? -10.594 -16.656 -13.422 1 95.56 90 LEU A CA 1
ATOM 707 C C . LEU A 1 90 ? -10.234 -17.359 -12.117 1 95.56 90 LEU A C 1
ATOM 709 O O . LEU A 1 90 ? -9.57 -18.406 -12.133 1 95.56 90 LEU A O 1
ATOM 713 N N . ARG A 1 91 ? -10.641 -16.812 -11.047 1 92.88 91 ARG A N 1
ATOM 714 C CA . ARG A 1 91 ? -10.383 -17.422 -9.742 1 92.88 91 ARG A CA 1
ATOM 715 C C . ARG A 1 91 ? -10.938 -18.844 -9.672 1 92.88 91 ARG A C 1
ATOM 717 O O . ARG A 1 91 ? -10.273 -19.75 -9.18 1 92.88 91 ARG A O 1
ATOM 724 N N . SER A 1 92 ? -12.141 -18.984 -10.102 1 95 92 SER A N 1
ATOM 725 C CA . SER A 1 92 ? -12.766 -20.297 -10.133 1 95 92 SER A CA 1
ATOM 726 C C . SER A 1 92 ? -11.969 -21.281 -11 1 95 92 SER A C 1
ATOM 728 O O . SER A 1 92 ? -11.797 -22.438 -10.633 1 95 92 SER A O 1
ATOM 730 N N . LYS A 1 93 ? -11.555 -20.812 -12.125 1 96 93 LYS A N 1
ATOM 731 C CA . LYS A 1 93 ? -10.766 -21.656 -13.031 1 96 93 LYS A CA 1
ATOM 732 C C . LYS A 1 93 ? -9.477 -22.109 -12.367 1 96 93 LYS A C 1
ATOM 734 O O . LYS A 1 93 ? -9.094 -23.281 -12.469 1 96 93 LYS A O 1
ATOM 739 N N . ILE A 1 94 ? -8.766 -21.234 -11.68 1 95.81 94 ILE A N 1
ATOM 740 C CA . ILE A 1 94 ? -7.512 -21.562 -11.016 1 95.81 94 ILE A CA 1
ATOM 741 C C . ILE A 1 94 ? -7.773 -22.562 -9.898 1 95.81 94 ILE A C 1
ATOM 743 O O . ILE A 1 94 ? -7.016 -23.531 -9.727 1 95.81 94 ILE A O 1
ATOM 747 N N . ASN A 1 95 ? -8.82 -22.344 -9.18 1 95.25 95 ASN A N 1
ATOM 748 C CA . ASN A 1 95 ? -9.203 -23.297 -8.148 1 95.25 95 ASN A CA 1
ATOM 749 C C . ASN A 1 95 ? -9.492 -24.672 -8.742 1 95.25 95 ASN A C 1
ATOM 751 O O . ASN A 1 95 ? -9.094 -25.688 -8.18 1 95.25 95 ASN A O 1
ATOM 755 N N . ASN A 1 96 ? -10.164 -24.656 -9.805 1 96.19 96 ASN A N 1
ATOM 756 C CA . ASN A 1 96 ? -10.477 -25.906 -10.469 1 96.19 96 ASN A CA 1
ATOM 757 C C . ASN A 1 96 ? -9.211 -26.625 -10.938 1 96.19 96 ASN A C 1
ATOM 759 O O . ASN A 1 96 ? -9.117 -27.859 -10.836 1 96.19 96 ASN A O 1
ATOM 763 N N . ILE A 1 97 ? -8.32 -25.906 -11.469 1 96.88 97 ILE A N 1
ATOM 764 C CA . ILE A 1 97 ? -7.047 -26.484 -11.898 1 96.88 97 ILE A CA 1
ATOM 765 C C . ILE A 1 97 ? -6.336 -27.109 -10.695 1 96.88 97 ILE A C 1
ATOM 767 O O . ILE A 1 97 ? -5.859 -28.234 -10.766 1 96.88 97 ILE A O 1
ATOM 771 N N . ALA A 1 98 ? -6.25 -26.375 -9.633 1 95.25 98 ALA A N 1
ATOM 772 C CA . ALA A 1 98 ? -5.625 -26.891 -8.414 1 95.25 98 ALA A CA 1
ATOM 773 C C . ALA A 1 98 ? -6.309 -28.172 -7.941 1 95.25 98 ALA A C 1
ATOM 775 O O . ALA A 1 98 ? -5.641 -29.141 -7.586 1 95.25 98 ALA A O 1
ATOM 776 N N . ASN A 1 99 ? -7.574 -28.156 -7.961 1 95.12 99 ASN A N 1
ATOM 777 C CA . ASN A 1 99 ? -8.336 -29.328 -7.582 1 95.12 99 ASN A CA 1
ATOM 778 C C . ASN A 1 99 ? -8.031 -30.516 -8.5 1 95.12 99 ASN A C 1
ATOM 780 O O . ASN A 1 99 ? -7.887 -31.641 -8.031 1 95.12 99 ASN A O 1
ATOM 784 N N . THR A 1 100 ? -7.984 -30.281 -9.766 1 96 100 THR A N 1
ATOM 785 C CA . THR A 1 100 ? -7.66 -31.312 -10.742 1 96 100 THR A CA 1
ATOM 786 C C . THR A 1 100 ? -6.273 -31.891 -10.484 1 96 100 THR A C 1
ATOM 788 O O . THR A 1 100 ? -6.094 -33.094 -10.484 1 96 100 THR A O 1
ATOM 791 N N . ILE A 1 101 ? -5.324 -31.016 -10.203 1 95.56 101 ILE A N 1
ATOM 792 C CA . ILE A 1 101 ? -3.961 -31.438 -9.906 1 95.56 101 ILE A CA 1
ATOM 793 C C . ILE A 1 101 ? -3.953 -32.312 -8.656 1 95.56 101 ILE A C 1
ATOM 795 O O . ILE A 1 101 ? -3.326 -33.375 -8.633 1 95.56 101 ILE A O 1
ATOM 799 N N . CYS A 1 102 ? -4.625 -31.891 -7.641 1 95.12 102 CYS A N 1
ATOM 800 C CA . CYS A 1 102 ? -4.73 -32.688 -6.414 1 95.12 102 CYS A CA 1
ATOM 801 C C . CYS A 1 102 ? -5.379 -34.031 -6.68 1 95.12 102 CYS A C 1
ATOM 803 O O . CYS A 1 102 ? -4.918 -35.062 -6.172 1 95.12 102 CYS A O 1
ATOM 805 N N . TYR A 1 103 ? -6.41 -33.969 -7.465 1 95.06 103 TYR A N 1
ATOM 806 C CA . TYR A 1 103 ? -7.137 -35.188 -7.82 1 95.06 103 TYR A CA 1
ATOM 807 C C . TYR A 1 103 ? -6.234 -36.156 -8.578 1 95.06 103 TYR A C 1
ATOM 809 O O . TYR A 1 103 ? -6.184 -37.344 -8.258 1 95.06 103 TYR A O 1
ATOM 817 N N . PHE A 1 104 ? -5.48 -35.719 -9.602 1 95.75 104 PHE A N 1
ATOM 818 C CA . PHE A 1 104 ? -4.582 -36.562 -10.398 1 95.75 104 PHE A CA 1
ATOM 819 C C . PHE A 1 104 ? -3.475 -37.125 -9.523 1 95.75 104 PHE A C 1
ATOM 821 O O . PHE A 1 104 ? -2.994 -38.25 -9.781 1 95.75 104 PHE A O 1
ATOM 828 N N . HIS A 1 105 ? -3.066 -36.406 -8.508 1 93.88 105 HIS A N 1
ATOM 829 C CA . HIS A 1 105 ? -2.01 -36.875 -7.617 1 93.88 105 HIS A CA 1
ATOM 830 C C . HIS A 1 105 ? -2.52 -37.969 -6.676 1 93.88 105 HIS A C 1
ATOM 832 O O . HIS A 1 105 ? -1.825 -38.938 -6.434 1 93.88 105 HIS A O 1
ATOM 838 N N . ARG A 1 106 ? -3.674 -37.844 -6.188 1 92.12 106 ARG A N 1
ATOM 839 C CA . ARG A 1 106 ? -4.207 -38.719 -5.148 1 92.12 106 ARG A CA 1
ATOM 840 C C . ARG A 1 106 ? -4.789 -40 -5.75 1 92.12 106 ARG A C 1
ATOM 842 O O . ARG A 1 106 ? -4.855 -41.031 -5.082 1 92.12 106 ARG A O 1
ATOM 849 N N . THR A 1 107 ? -5.328 -39.875 -7.008 1 93.56 107 THR A N 1
ATOM 850 C CA . THR A 1 107 ? -6.008 -41 -7.637 1 93.56 107 THR A CA 1
ATOM 851 C C . THR A 1 107 ? -5.152 -41.594 -8.758 1 93.56 107 THR A C 1
ATOM 853 O O . THR A 1 107 ? -5.074 -41.031 -9.852 1 93.56 107 THR A O 1
ATOM 856 N N . PRO A 1 108 ? -4.543 -42.812 -8.555 1 89 108 PRO A N 1
ATOM 857 C CA . PRO A 1 108 ? -3.66 -43.406 -9.539 1 89 108 PRO A CA 1
ATOM 858 C C . PRO A 1 108 ? -4.336 -43.625 -10.898 1 89 108 PRO A C 1
ATOM 860 O O . PRO A 1 108 ? -5.527 -43.938 -10.961 1 89 108 PRO A O 1
ATOM 863 N N . PHE A 1 109 ? -3.604 -43.344 -11.945 1 91.44 109 PHE A N 1
ATOM 864 C CA . PHE A 1 109 ? -3.955 -43.656 -13.32 1 91.44 109 PHE A CA 1
ATOM 865 C C . PHE A 1 109 ? -5.062 -42.75 -13.82 1 91.44 109 PHE A C 1
ATOM 867 O O . PHE A 1 109 ? -5.793 -43.094 -14.75 1 91.44 109 PHE A O 1
ATOM 874 N N . THR A 1 110 ? -5.227 -41.562 -13.133 1 92.81 110 THR A N 1
ATOM 875 C CA . THR A 1 110 ? -6.297 -40.656 -13.547 1 92.81 110 THR A CA 1
ATOM 876 C C . THR A 1 110 ? -5.73 -39.469 -14.312 1 92.81 110 THR A C 1
ATOM 878 O O . THR A 1 110 ? -6.48 -38.688 -14.906 1 92.81 110 THR A O 1
ATOM 881 N N . TYR A 1 111 ? -4.465 -39.531 -14.305 1 95.12 111 TYR A N 1
ATOM 882 C CA . TYR A 1 111 ? -3.822 -38.406 -14.969 1 95.12 111 TYR A CA 1
ATOM 883 C C . TYR A 1 111 ? -4.273 -38.281 -16.422 1 95.12 111 TYR A C 1
ATOM 885 O O . TYR A 1 111 ? -4.141 -39.25 -17.188 1 95.12 111 TYR A O 1
ATOM 893 N N . ASN A 1 112 ? -4.859 -37.062 -16.781 1 96.06 112 ASN A N 1
ATOM 894 C CA . ASN A 1 112 ? -5.312 -36.719 -18.125 1 96.06 112 ASN A CA 1
ATOM 895 C C . ASN A 1 112 ? -4.672 -35.406 -18.609 1 96.06 112 ASN A C 1
ATOM 897 O O . ASN A 1 112 ? -5.102 -34.312 -18.219 1 96.06 112 ASN A O 1
ATOM 901 N N . LYS A 1 113 ? -3.73 -35.594 -19.438 1 94.69 113 LYS A N 1
ATOM 902 C CA . LYS A 1 113 ? -2.912 -34.5 -19.891 1 94.69 113 LYS A CA 1
ATOM 903 C C . LYS A 1 113 ? -3.736 -33.5 -20.719 1 94.69 113 LYS A C 1
ATOM 905 O O . LYS A 1 113 ? -3.574 -32.281 -20.594 1 94.69 113 LYS A O 1
ATOM 910 N N . ASP A 1 114 ? -4.504 -34 -21.594 1 95.94 114 ASP A N 1
ATOM 911 C CA . ASP A 1 114 ? -5.297 -33.125 -22.469 1 95.94 114 ASP A CA 1
ATOM 912 C C . ASP A 1 114 ? -6.27 -32.281 -21.672 1 95.94 114 ASP A C 1
ATOM 914 O O . ASP A 1 114 ? -6.469 -31.094 -21.984 1 95.94 114 ASP A O 1
ATOM 918 N N . MET A 1 115 ? -6.844 -32.875 -20.672 1 96.5 115 MET A N 1
ATOM 919 C CA . MET A 1 115 ? -7.75 -32.125 -19.797 1 96.5 115 MET A CA 1
ATOM 920 C C . MET A 1 115 ? -7.02 -31 -19.078 1 96.5 115 MET A C 1
ATOM 922 O O . MET A 1 115 ? -7.469 -29.859 -19.094 1 96.5 115 MET A O 1
ATOM 926 N N . LEU A 1 116 ? -5.906 -31.297 -18.516 1 96.75 116 LEU A N 1
ATOM 927 C CA . LEU A 1 116 ? -5.145 -30.312 -17.75 1 96.75 116 LEU A CA 1
ATOM 928 C C . LEU A 1 116 ? -4.621 -29.203 -18.672 1 96.75 116 LEU A C 1
ATOM 930 O O . LEU A 1 116 ? -4.68 -28.031 -18.328 1 96.75 116 LEU A O 1
ATOM 934 N N . HIS A 1 117 ? -4.195 -29.625 -19.797 1 97.25 117 HIS A N 1
ATOM 935 C CA . HIS A 1 117 ? -3.74 -28.656 -20.797 1 97.25 117 HIS A CA 1
ATOM 936 C C . HIS A 1 117 ? -4.855 -27.688 -21.172 1 97.25 117 HIS A C 1
ATOM 938 O O . HIS A 1 117 ? -4.633 -26.484 -21.266 1 97.25 117 HIS A O 1
ATOM 944 N N . GLY A 1 118 ? -5.98 -28.25 -21.422 1 97.12 118 GLY A N 1
ATOM 945 C CA . GLY A 1 118 ? -7.125 -27.422 -21.766 1 97.12 118 GLY A CA 1
ATOM 946 C C . GLY A 1 118 ? -7.484 -26.438 -20.672 1 97.12 118 GLY A C 1
ATOM 947 O O . GLY A 1 118 ? -7.809 -25.281 -20.938 1 97.12 118 GLY A O 1
ATOM 948 N N . GLN A 1 119 ? -7.453 -26.844 -19.453 1 97.06 119 GLN A N 1
ATOM 949 C CA . GLN A 1 119 ? -7.75 -25.969 -18.328 1 97.06 119 GLN A CA 1
ATOM 950 C C . GLN A 1 119 ? -6.719 -24.844 -18.219 1 97.06 119 GLN A C 1
ATOM 952 O O . GLN A 1 119 ? -7.074 -23.688 -17.969 1 97.06 119 GLN A O 1
ATOM 957 N N . LEU A 1 120 ? -5.496 -25.172 -18.438 1 97.81 120 LEU A N 1
ATOM 958 C CA . LEU A 1 120 ? -4.426 -24.188 -18.391 1 97.81 120 LEU A CA 1
ATOM 959 C C . LEU A 1 120 ? -4.562 -23.172 -19.516 1 97.81 120 LEU A C 1
ATOM 961 O O . LEU A 1 120 ? -4.328 -21.969 -19.312 1 97.81 120 LEU A O 1
ATOM 965 N N . ASP A 1 121 ? -4.918 -23.688 -20.625 1 97.69 121 ASP A N 1
ATOM 966 C CA . ASP A 1 121 ? -5.125 -22.797 -21.766 1 97.69 121 ASP A CA 1
ATOM 967 C C . ASP A 1 121 ? -6.246 -21.797 -21.484 1 97.69 121 ASP A C 1
ATOM 969 O O . ASP A 1 121 ? -6.125 -20.609 -21.812 1 97.69 121 ASP A O 1
ATOM 973 N N . SER A 1 122 ? -7.277 -22.266 -20.938 1 97.38 122 SER A N 1
ATOM 974 C CA . SER A 1 122 ? -8.398 -21.406 -20.578 1 97.38 122 SER A CA 1
ATOM 975 C C . SER A 1 122 ? -7.98 -20.375 -19.531 1 97.38 122 SER A C 1
ATOM 977 O O . SER A 1 122 ? -8.328 -19.188 -19.641 1 97.38 122 SER A O 1
ATOM 979 N N . ALA A 1 123 ? -7.25 -20.781 -18.531 1 97.44 123 ALA A N 1
ATOM 980 C CA . ALA A 1 123 ? -6.793 -19.875 -17.484 1 97.44 123 ALA A CA 1
ATOM 981 C C . ALA A 1 123 ? -5.84 -18.828 -18.062 1 97.44 123 ALA A C 1
ATOM 983 O O . ALA A 1 123 ? -5.895 -17.656 -17.672 1 97.44 123 ALA A O 1
ATOM 984 N N . ASP A 1 124 ? -4.965 -19.297 -18.938 1 97.69 124 ASP A N 1
ATOM 985 C CA . ASP A 1 124 ? -4.039 -18.406 -19.641 1 97.69 124 ASP A CA 1
ATOM 986 C C . ASP A 1 124 ? -4.785 -17.281 -20.344 1 97.69 124 ASP A C 1
ATOM 988 O O . ASP A 1 124 ? -4.477 -16.094 -20.141 1 97.69 124 ASP A O 1
ATOM 992 N N . THR A 1 125 ? -5.785 -17.594 -21.047 1 97.44 125 THR A N 1
ATOM 993 C CA . THR A 1 125 ? -6.586 -16.625 -21.797 1 97.44 125 THR A CA 1
ATOM 994 C C . THR A 1 125 ? -7.34 -15.695 -20.844 1 97.44 125 THR A C 1
ATOM 996 O O . THR A 1 125 ? -7.348 -14.477 -21.047 1 97.44 125 THR A O 1
ATOM 999 N N . LEU A 1 126 ? -7.926 -16.234 -19.844 1 96.88 126 LEU A N 1
ATOM 1000 C CA . LEU A 1 126 ? -8.703 -15.453 -18.875 1 96.88 126 LEU A CA 1
ATOM 1001 C C . LEU A 1 126 ? -7.812 -14.469 -18.125 1 96.88 126 LEU A C 1
ATOM 1003 O O . LEU A 1 126 ? -8.203 -13.312 -17.922 1 96.88 126 LEU A O 1
ATOM 1007 N N . LEU A 1 127 ? -6.672 -14.93 -17.766 1 96.69 127 LEU A N 1
ATOM 1008 C CA . LEU A 1 127 ? -5.758 -14.07 -17.016 1 96.69 127 LEU A CA 1
ATOM 1009 C C . LEU A 1 127 ? -5.289 -12.898 -17.859 1 96.69 127 LEU A C 1
ATOM 1011 O O . LEU A 1 127 ? -5.293 -11.75 -17.406 1 96.69 127 LEU A O 1
ATOM 1015 N N . LYS A 1 128 ? -4.91 -13.125 -19.109 1 96.81 128 LYS A N 1
ATOM 1016 C CA . LYS A 1 128 ? -4.484 -12.062 -20.016 1 96.81 128 LYS A CA 1
ATOM 1017 C C . LYS A 1 128 ? -5.598 -11.039 -20.234 1 96.81 128 LYS A C 1
ATOM 1019 O O . LYS A 1 128 ? -5.352 -9.836 -20.188 1 96.81 128 LYS A O 1
ATOM 1024 N N . ASN A 1 129 ? -6.75 -11.562 -20.344 1 95.25 129 ASN A N 1
ATOM 1025 C CA . ASN A 1 129 ? -7.887 -10.672 -20.547 1 95.25 129 ASN A CA 1
ATOM 1026 C C . ASN A 1 129 ? -8.164 -9.805 -19.328 1 95.25 129 ASN A C 1
ATOM 1028 O O . ASN A 1 129 ? -8.492 -8.625 -19.453 1 95.25 129 ASN A O 1
ATOM 1032 N N . ALA A 1 130 ? -8.07 -10.383 -18.188 1 93.62 130 ALA A N 1
ATOM 1033 C CA . ALA A 1 130 ? -8.359 -9.688 -16.938 1 93.62 130 ALA A CA 1
ATOM 1034 C C . ALA A 1 130 ? -7.281 -8.641 -16.641 1 93.62 130 ALA A C 1
ATOM 1036 O O . ALA A 1 130 ? -7.582 -7.566 -16.109 1 93.62 130 ALA A O 1
ATOM 1037 N N . LEU A 1 131 ? -6.062 -8.961 -16.953 1 93.38 131 LEU A N 1
ATOM 1038 C CA . LEU A 1 131 ? -4.934 -8.117 -16.578 1 93.38 131 LEU A CA 1
ATOM 1039 C C . LEU A 1 131 ? -4.738 -6.996 -17.609 1 93.38 131 LEU A C 1
ATOM 1041 O O . LEU A 1 131 ? -4.234 -5.922 -17.266 1 93.38 131 LEU A O 1
ATOM 1045 N N . LYS A 1 132 ? -5.105 -7.219 -18.812 1 92.81 132 LYS A N 1
ATOM 1046 C CA . LYS A 1 132 ? -4.766 -6.363 -19.953 1 92.81 132 LYS A CA 1
ATOM 1047 C C . LYS A 1 132 ? -5.125 -4.906 -19.672 1 92.81 132 LYS A C 1
ATOM 1049 O O . LYS A 1 132 ? -4.324 -4.004 -19.922 1 92.81 132 LYS A O 1
ATOM 1054 N N . PRO A 1 133 ? -6.258 -4.566 -19.047 1 90.25 133 PRO A N 1
ATOM 1055 C CA . PRO A 1 133 ? -6.629 -3.168 -18.812 1 90.25 133 PRO A CA 1
ATOM 1056 C C . PRO A 1 133 ? -5.773 -2.502 -17.75 1 90.25 133 PRO A C 1
ATOM 1058 O O . PRO A 1 133 ? -5.789 -1.275 -17.609 1 90.25 133 PRO A O 1
ATOM 1061 N N . HIS A 1 134 ? -5.043 -3.291 -17.016 1 86.31 134 HIS A N 1
ATOM 1062 C CA . HIS A 1 134 ? -4.43 -2.758 -15.805 1 86.31 134 HIS A CA 1
ATOM 1063 C C . HIS A 1 134 ? -2.906 -2.791 -15.898 1 86.31 134 HIS A C 1
ATOM 1065 O O . HIS A 1 134 ? -2.213 -2.268 -15.023 1 86.31 134 HIS A O 1
ATOM 1071 N N . VAL A 1 135 ? -2.4 -3.457 -16.922 1 86.19 135 VAL A N 1
ATOM 1072 C CA . VAL A 1 135 ? -0.963 -3.703 -16.891 1 86.19 135 VAL A CA 1
ATOM 1073 C C . VAL A 1 135 ? -0.356 -3.352 -18.25 1 86.19 135 VAL A C 1
ATOM 1075 O O . VAL A 1 135 ? -1.081 -3.051 -19.203 1 86.19 135 VAL A O 1
ATOM 1078 N N . THR A 1 136 ? 0.941 -3.363 -18.25 1 85.5 136 THR A N 1
ATOM 1079 C CA . THR A 1 136 ? 1.694 -3.125 -19.484 1 85.5 136 THR A CA 1
ATOM 1080 C C . THR A 1 136 ? 1.86 -4.418 -20.266 1 85.5 136 THR A C 1
ATOM 1082 O O . THR A 1 136 ? 1.523 -5.5 -19.781 1 85.5 136 THR A O 1
ATOM 1085 N N . ASP A 1 137 ? 2.43 -4.324 -21.5 1 90.94 137 ASP A N 1
ATOM 1086 C CA . ASP A 1 137 ? 2.688 -5.477 -22.359 1 90.94 137 ASP A CA 1
ATOM 1087 C C . ASP A 1 137 ? 3.732 -6.398 -21.734 1 90.94 137 ASP A C 1
ATOM 1089 O O . ASP A 1 137 ? 3.707 -7.613 -21.953 1 90.94 137 ASP A O 1
ATOM 1093 N N . LYS A 1 138 ? 4.586 -5.84 -20.984 1 91.56 138 LYS A N 1
ATOM 1094 C CA . LYS A 1 138 ? 5.602 -6.66 -20.328 1 91.56 138 LYS A CA 1
ATOM 1095 C C . LYS A 1 138 ? 4.965 -7.699 -19.406 1 91.56 138 LYS A C 1
ATOM 1097 O O . LYS A 1 138 ? 5.387 -8.859 -19.375 1 91.56 138 LYS A O 1
ATOM 1102 N N . THR A 1 139 ? 3.953 -7.27 -18.672 1 93.5 139 THR A N 1
ATOM 1103 C CA . THR A 1 139 ? 3.242 -8.164 -17.766 1 93.5 139 THR A CA 1
ATOM 1104 C C . THR A 1 139 ? 2.52 -9.258 -18.547 1 93.5 139 THR A C 1
ATOM 1106 O O . THR A 1 139 ? 2.508 -10.422 -18.141 1 93.5 139 THR A O 1
ATOM 1109 N N . ILE A 1 140 ? 1.954 -8.945 -19.672 1 96.06 140 ILE A N 1
ATOM 1110 C CA . ILE A 1 140 ? 1.3 -9.938 -20.516 1 96.06 140 ILE A CA 1
ATOM 1111 C C . ILE A 1 140 ? 2.33 -10.945 -21.016 1 96.06 140 ILE A C 1
ATOM 1113 O O . ILE A 1 140 ? 2.053 -12.141 -21.078 1 96.06 140 ILE A O 1
ATOM 1117 N N . GLY A 1 141 ? 3.465 -10.508 -21.375 1 97.62 141 GLY A N 1
ATOM 1118 C CA . GLY A 1 141 ? 4.559 -11.391 -21.766 1 97.62 141 GLY A CA 1
ATOM 1119 C C . GLY A 1 141 ? 4.938 -12.375 -20.672 1 97.62 141 GLY A C 1
ATOM 1120 O O . GLY A 1 141 ? 5.285 -13.523 -20.953 1 97.62 141 GLY A O 1
ATOM 1121 N N . ARG A 1 142 ? 4.867 -11.953 -19.438 1 97.31 142 ARG A N 1
ATOM 1122 C CA . ARG A 1 142 ? 5.164 -12.844 -18.328 1 97.31 142 ARG A CA 1
ATOM 1123 C C . ARG A 1 142 ? 4.145 -13.969 -18.234 1 97.31 142 ARG A C 1
ATOM 1125 O O . ARG A 1 142 ? 4.492 -15.102 -17.891 1 97.31 142 ARG A O 1
ATOM 1132 N N . VAL A 1 143 ? 2.859 -13.602 -18.438 1 98 143 VAL A N 1
ATOM 1133 C CA . VAL A 1 143 ? 1.826 -14.633 -18.469 1 98 143 VAL A CA 1
ATOM 1134 C C . VAL A 1 143 ? 2.158 -15.664 -19.547 1 98 143 VAL A C 1
ATOM 1136 O O . VAL A 1 143 ? 2.131 -16.875 -19.281 1 98 143 VAL A O 1
ATOM 1139 N N . GLU A 1 144 ? 2.484 -15.203 -20.688 1 98.06 144 GLU A N 1
ATOM 1140 C CA . GLU A 1 144 ? 2.814 -16.078 -21.812 1 98.06 144 GLU A CA 1
ATOM 1141 C C . GLU A 1 144 ? 4.004 -16.969 -21.484 1 98.06 144 GLU A C 1
ATOM 1143 O O . GLU A 1 144 ? 4.016 -18.156 -21.828 1 98.06 144 GLU A O 1
ATOM 1148 N N . ASN A 1 145 ? 4.949 -16.422 -20.844 1 98.38 145 ASN A N 1
ATOM 1149 C CA . ASN A 1 145 ? 6.137 -17.203 -20.484 1 98.38 145 ASN A CA 1
ATOM 1150 C C . ASN A 1 145 ? 5.805 -18.312 -19.5 1 98.38 145 ASN A C 1
ATOM 1152 O O . ASN A 1 145 ? 6.188 -19.469 -19.719 1 98.38 145 ASN A O 1
ATOM 1156 N N . VAL A 1 146 ? 5.109 -18 -18.438 1 98.44 146 VAL A N 1
ATOM 1157 C CA . VAL A 1 146 ? 4.809 -18.953 -17.375 1 98.44 146 VAL A CA 1
ATOM 1158 C C . VAL A 1 146 ? 3.852 -20.016 -17.906 1 98.44 146 VAL A C 1
ATOM 1160 O O . VAL A 1 146 ? 4.137 -21.219 -17.812 1 98.44 146 VAL A O 1
ATOM 1163 N N . PHE A 1 147 ? 2.766 -19.594 -18.516 1 98.38 147 PHE A N 1
ATOM 1164 C CA . PHE A 1 147 ? 1.774 -20.547 -19 1 98.38 147 PHE A CA 1
ATOM 1165 C C . PHE A 1 147 ? 2.295 -21.312 -20.203 1 98.38 147 PHE A C 1
ATOM 1167 O O . PHE A 1 147 ? 1.966 -22.484 -20.406 1 98.38 147 PHE A O 1
ATOM 1174 N N . GLY A 1 148 ? 3.064 -20.609 -21.031 1 97.88 148 GLY A N 1
ATOM 1175 C CA . GLY A 1 148 ? 3.697 -21.312 -22.141 1 97.88 148 GLY A CA 1
ATOM 1176 C C . GLY A 1 148 ? 4.547 -22.484 -21.688 1 97.88 148 GLY A C 1
ATOM 1177 O O . GLY A 1 148 ? 4.555 -23.531 -22.328 1 97.88 148 GLY A O 1
ATOM 1178 N N . TRP A 1 149 ? 5.191 -22.312 -20.609 1 98.38 149 TRP A N 1
ATOM 1179 C CA . TRP A 1 149 ? 6.004 -23.375 -20.047 1 98.38 149 TRP A CA 1
ATOM 1180 C C . TRP A 1 149 ? 5.129 -24.438 -19.391 1 98.38 149 TRP A C 1
ATOM 1182 O O . TRP A 1 149 ? 5.34 -25.641 -19.609 1 98.38 149 TRP A O 1
ATOM 1192 N N . LEU A 1 150 ? 4.172 -24.062 -18.641 1 97.56 150 LEU A N 1
ATOM 1193 C CA . LEU A 1 150 ? 3.309 -24.953 -17.875 1 97.56 150 LEU A CA 1
ATOM 1194 C C . LEU A 1 150 ? 2.506 -25.859 -18.797 1 97.56 150 LEU A C 1
ATOM 1196 O O . LEU A 1 150 ? 2.232 -27.016 -18.469 1 97.56 150 LEU A O 1
ATOM 1200 N N . LYS A 1 151 ? 2.162 -25.344 -19.906 1 96.75 151 LYS A N 1
ATOM 1201 C CA . LYS A 1 151 ? 1.252 -26.062 -20.812 1 96.75 151 LYS A CA 1
ATOM 1202 C C . LYS A 1 151 ? 2.002 -27.078 -21.656 1 96.75 151 LYS A C 1
ATOM 1204 O O . LYS A 1 151 ? 1.384 -27.891 -22.344 1 96.75 151 LYS A O 1
ATOM 1209 N N . LYS A 1 152 ? 3.221 -27 -21.625 1 96.44 152 LYS A N 1
ATOM 1210 C CA . LYS A 1 152 ? 3.973 -27.969 -22.422 1 96.44 152 LYS A CA 1
ATOM 1211 C C . LYS A 1 152 ? 3.721 -29.391 -21.953 1 96.44 152 LYS A C 1
ATOM 1213 O O . LYS A 1 152 ? 3.887 -29.703 -20.766 1 96.44 152 LYS A O 1
ATOM 1218 N N . THR A 1 153 ? 3.439 -30.266 -22.891 1 93.81 153 THR A N 1
ATOM 1219 C CA . THR A 1 153 ? 3.09 -31.656 -22.625 1 93.81 153 THR A CA 1
ATOM 1220 C C . THR A 1 153 ? 4.211 -32.375 -21.859 1 93.81 153 THR A C 1
ATOM 1222 O O . THR A 1 153 ? 3.947 -33.125 -20.938 1 93.81 153 THR A O 1
ATOM 1225 N N . GLU A 1 154 ? 5.41 -32.156 -22.266 1 95.38 154 GLU A N 1
ATOM 1226 C CA . GLU A 1 154 ? 6.566 -32.781 -21.641 1 95.38 154 GLU A CA 1
ATOM 1227 C C . GLU A 1 154 ? 6.66 -32.438 -20.156 1 95.38 154 GLU A C 1
ATOM 1229 O O . GLU A 1 154 ? 7.023 -33.281 -19.328 1 95.38 154 GLU A O 1
ATOM 1234 N N . HIS A 1 155 ? 6.422 -31.234 -19.844 1 96.25 155 HIS A N 1
ATOM 1235 C CA . HIS A 1 155 ? 6.504 -30.797 -18.469 1 96.25 155 HIS A CA 1
ATOM 1236 C C . HIS A 1 155 ? 5.359 -31.359 -17.625 1 96.25 155 HIS A C 1
ATOM 1238 O O . HIS A 1 155 ? 5.566 -31.797 -16.5 1 96.25 155 HIS A O 1
ATOM 1244 N N . LEU A 1 156 ? 4.125 -31.359 -18.141 1 95.44 156 LEU A N 1
ATOM 1245 C CA . LEU A 1 156 ? 2.973 -31.922 -17.438 1 95.44 156 LEU A CA 1
ATOM 1246 C C . LEU A 1 156 ? 3.164 -33.406 -17.156 1 95.44 156 LEU A C 1
ATOM 1248 O O . LEU A 1 156 ? 2.928 -33.875 -16.047 1 95.44 156 LEU A O 1
ATOM 1252 N N . ASP A 1 157 ? 3.619 -34.062 -18.172 1 95.56 157 ASP A N 1
ATOM 1253 C CA . ASP A 1 157 ? 3.887 -35.5 -18.016 1 95.56 157 ASP A CA 1
ATOM 1254 C C . ASP A 1 157 ? 4.934 -35.75 -16.922 1 95.56 157 ASP A C 1
ATOM 1256 O O . ASP A 1 157 ? 4.801 -36.656 -16.125 1 95.56 157 ASP A O 1
ATOM 1260 N N . ALA A 1 158 ? 5.906 -34.969 -16.938 1 95 158 ALA A N 1
ATOM 1261 C CA . ALA A 1 158 ? 6.977 -35.125 -15.953 1 95 158 ALA A CA 1
ATOM 1262 C C . ALA A 1 158 ? 6.453 -34.906 -14.531 1 95 158 ALA A C 1
ATOM 1264 O O . ALA A 1 158 ? 6.832 -35.625 -13.609 1 95 158 ALA A O 1
ATOM 1265 N N . LEU A 1 159 ? 5.629 -33.906 -14.352 1 94.06 159 LEU A N 1
ATOM 1266 C CA . LEU A 1 159 ? 5.082 -33.562 -13.031 1 94.06 159 LEU A CA 1
ATOM 1267 C C . LEU A 1 159 ? 4.34 -34.781 -12.453 1 94.06 159 LEU A C 1
ATOM 1269 O O . LEU A 1 159 ? 4.387 -35.031 -11.242 1 94.06 159 LEU A O 1
ATOM 1273 N N . PHE A 1 160 ? 3.686 -35.531 -13.273 1 94.38 160 PHE A N 1
ATOM 1274 C CA . PHE A 1 160 ? 2.854 -36.594 -12.781 1 94.38 160 PHE A CA 1
ATOM 1275 C C . PHE A 1 160 ? 3.553 -37.938 -12.969 1 94.38 160 PHE A C 1
ATOM 1277 O O . PHE A 1 160 ? 2.945 -39 -12.781 1 94.38 160 PHE A O 1
ATOM 1284 N N . SER A 1 161 ? 4.805 -37.875 -13.352 1 91.5 161 SER A N 1
ATOM 1285 C CA . SER A 1 161 ? 5.629 -39.094 -13.383 1 91.5 161 SER A CA 1
ATOM 1286 C C . SER A 1 161 ? 6.254 -39.375 -12.023 1 91.5 161 SER A C 1
ATOM 1288 O O . SER A 1 161 ? 6.145 -38.531 -11.102 1 91.5 161 SER A O 1
ATOM 1290 N N . THR A 1 162 ? 6.848 -40.5 -11.875 1 88.44 162 THR A N 1
ATOM 1291 C CA . THR A 1 162 ? 7.484 -40.906 -10.625 1 88.44 162 THR A CA 1
ATOM 1292 C C . THR A 1 162 ? 8.719 -40.031 -10.352 1 88.44 162 THR A C 1
ATOM 1294 O O . THR A 1 162 ? 9.203 -40 -9.219 1 88.44 162 THR A O 1
ATOM 1297 N N . LYS A 1 163 ? 9.211 -39.344 -11.32 1 88.88 163 LYS A N 1
ATOM 1298 C CA . LYS A 1 163 ? 10.391 -38.469 -11.227 1 88.88 163 LYS A CA 1
ATOM 1299 C C . LYS A 1 163 ? 10.18 -37.375 -10.18 1 88.88 163 LYS A C 1
ATOM 1301 O O . LYS A 1 163 ? 11.141 -36.938 -9.547 1 88.88 163 LYS A O 1
ATOM 1306 N N . HIS A 1 164 ? 8.945 -36.969 -10.008 1 89.88 164 HIS A N 1
ATOM 1307 C CA . HIS A 1 164 ? 8.695 -35.812 -9.156 1 89.88 164 HIS A CA 1
ATOM 1308 C C . HIS A 1 164 ? 7.758 -36.156 -8.008 1 89.88 164 HIS A C 1
ATOM 1310 O O . HIS A 1 164 ? 7.031 -35.312 -7.508 1 89.88 164 HIS A O 1
ATOM 1316 N N . ASP A 1 165 ? 7.73 -37.344 -7.566 1 89.62 165 ASP A N 1
ATOM 1317 C CA . ASP A 1 165 ? 6.789 -37.812 -6.539 1 89.62 165 ASP A CA 1
ATOM 1318 C C . ASP A 1 165 ? 6.949 -37 -5.258 1 89.62 165 ASP A C 1
ATOM 1320 O O . ASP A 1 165 ? 5.973 -36.438 -4.734 1 89.62 165 ASP A O 1
ATOM 1324 N N . ALA A 1 166 ? 8.156 -36.875 -4.836 1 89.5 166 ALA A N 1
ATOM 1325 C CA . ALA A 1 166 ? 8.414 -36.188 -3.572 1 89.5 166 ALA A CA 1
ATOM 1326 C C . ALA A 1 166 ? 8.047 -34.719 -3.668 1 89.5 166 ALA A C 1
ATOM 1328 O O . ALA A 1 166 ? 7.406 -34.188 -2.77 1 89.5 166 ALA A O 1
ATOM 1329 N N . LEU A 1 167 ? 8.445 -34.125 -4.719 1 90.44 167 LEU A N 1
ATOM 1330 C CA . LEU A 1 167 ? 8.141 -32.719 -4.957 1 90.44 167 LEU A CA 1
ATOM 1331 C C . LEU A 1 167 ? 6.633 -32.5 -5.066 1 90.44 167 LEU A C 1
ATOM 1333 O O . LEU A 1 167 ? 6.09 -31.578 -4.465 1 90.44 167 LEU A O 1
ATOM 1337 N N . ARG A 1 168 ? 6.004 -33.375 -5.793 1 91.88 168 ARG A N 1
ATOM 1338 C CA . ARG A 1 168 ? 4.566 -33.25 -6.02 1 91.88 168 ARG A CA 1
ATOM 1339 C C . ARG A 1 168 ? 3.793 -33.406 -4.715 1 91.88 168 ARG A C 1
ATOM 1341 O O . ARG A 1 168 ? 2.82 -32.688 -4.477 1 91.88 168 ARG A O 1
ATOM 1348 N N . ASP A 1 169 ? 4.219 -34.344 -3.84 1 92.56 169 ASP A N 1
ATOM 1349 C CA . ASP A 1 169 ? 3.572 -34.562 -2.549 1 92.56 169 ASP A CA 1
ATOM 1350 C C . ASP A 1 169 ? 3.562 -33.281 -1.725 1 92.56 169 ASP A C 1
ATOM 1352 O O . ASP A 1 169 ? 2.531 -32.875 -1.166 1 92.56 169 ASP A O 1
ATOM 1356 N N . GLU A 1 170 ? 4.645 -32.656 -1.703 1 90.56 170 GLU A N 1
ATOM 1357 C CA . GLU A 1 170 ? 4.754 -31.438 -0.916 1 90.56 170 GLU A CA 1
ATOM 1358 C C . GLU A 1 170 ? 3.936 -30.297 -1.532 1 90.56 170 GLU A C 1
ATOM 1360 O O . GLU A 1 170 ? 3.277 -29.547 -0.817 1 90.56 170 GLU A O 1
ATOM 1365 N N . MET A 1 171 ? 4.02 -30.188 -2.785 1 90.94 171 MET A N 1
ATOM 1366 C CA . MET A 1 171 ? 3.285 -29.141 -3.502 1 90.94 171 MET A CA 1
ATOM 1367 C C . MET A 1 171 ? 1.782 -29.312 -3.301 1 90.94 171 MET A C 1
ATOM 1369 O O . MET A 1 171 ? 1.077 -28.328 -3.051 1 90.94 171 MET A O 1
ATOM 1373 N N . ILE A 1 172 ? 1.342 -30.562 -3.398 1 93.38 172 ILE A N 1
ATOM 1374 C CA . ILE A 1 172 ? -0.082 -30.859 -3.303 1 93.38 172 ILE A CA 1
ATOM 1375 C C . ILE A 1 172 ? -0.589 -30.531 -1.902 1 93.38 172 ILE A C 1
ATOM 1377 O O . ILE A 1 172 ? -1.678 -29.969 -1.747 1 93.38 172 ILE A O 1
ATOM 1381 N N . THR A 1 173 ? 0.176 -30.859 -0.931 1 92.06 173 THR A N 1
ATOM 1382 C CA . THR A 1 173 ? -0.201 -30.547 0.443 1 92.06 173 THR A CA 1
ATOM 1383 C C . THR A 1 173 ? -0.429 -29.047 0.614 1 92.06 173 THR A C 1
ATOM 1385 O O . THR A 1 173 ? -1.409 -28.625 1.234 1 92.06 173 THR A O 1
ATOM 1388 N N . LYS A 1 174 ? 0.423 -28.266 0.05 1 89.88 174 LYS A N 1
ATOM 1389 C CA . LYS A 1 174 ? 0.316 -26.812 0.182 1 89.88 174 LYS A CA 1
ATOM 1390 C C . LYS A 1 174 ? -0.817 -26.266 -0.681 1 89.88 174 LYS A C 1
ATOM 1392 O O . LYS A 1 174 ? -1.504 -25.312 -0.285 1 89.88 174 LYS A O 1
ATOM 1397 N N . LEU A 1 175 ? -1.015 -26.844 -1.864 1 91.88 175 LEU A N 1
ATOM 1398 C CA . LEU A 1 175 ? -2.127 -26.453 -2.727 1 91.88 175 LEU A CA 1
ATOM 1399 C C . LEU A 1 175 ? -3.463 -26.719 -2.037 1 91.88 175 LEU A C 1
ATOM 1401 O O . LEU A 1 175 ? -4.387 -25.906 -2.141 1 91.88 175 LEU A O 1
ATOM 1405 N N . GLU A 1 176 ? -3.504 -27.797 -1.351 1 92.75 176 GLU A N 1
ATOM 1406 C CA . GLU A 1 176 ? -4.727 -28.141 -0.633 1 92.75 176 GLU A CA 1
ATOM 1407 C C . GLU A 1 176 ? -5.023 -27.141 0.474 1 92.75 176 GLU A C 1
ATOM 1409 O O . GLU A 1 176 ? -6.18 -26.781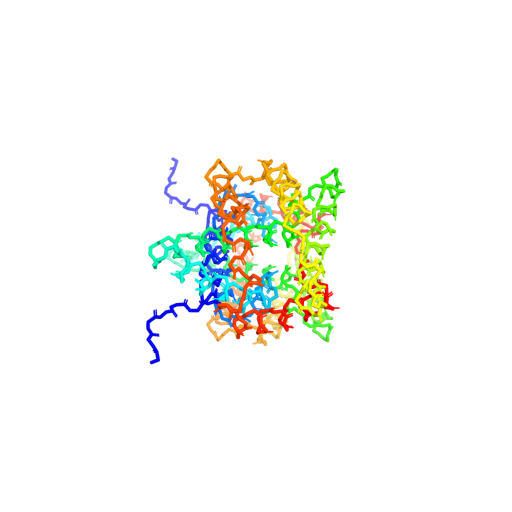 0.692 1 92.75 176 GLU A O 1
ATOM 1414 N N . VAL A 1 177 ? -4.059 -26.75 1.087 1 91.62 177 VAL A N 1
ATOM 1415 C CA . VAL A 1 177 ? -4.223 -25.75 2.131 1 91.62 177 VAL A CA 1
ATOM 1416 C C . VAL A 1 177 ? -4.754 -24.453 1.521 1 91.62 177 VAL A C 1
ATOM 1418 O O . VAL A 1 177 ? -5.656 -23.828 2.076 1 91.62 177 VAL A O 1
ATOM 1421 N N . LEU A 1 178 ? -4.188 -24.062 0.429 1 90.44 178 LEU A N 1
ATOM 1422 C CA . LEU A 1 178 ? -4.617 -22.844 -0.25 1 90.44 178 LEU A CA 1
ATOM 1423 C C . LEU A 1 178 ? -6.078 -22.938 -0.673 1 90.44 178 LEU A C 1
ATOM 1425 O O . LEU A 1 178 ? -6.832 -21.969 -0.55 1 90.44 178 LEU A O 1
ATOM 1429 N N . LEU A 1 179 ? -6.449 -24.109 -1.181 1 91.06 179 LEU A N 1
ATOM 1430 C CA . LEU A 1 179 ? -7.82 -24.344 -1.621 1 91.06 179 LEU A CA 1
ATOM 1431 C C . LEU A 1 179 ? -8.789 -24.266 -0.444 1 91.06 179 LEU A C 1
ATOM 1433 O O . LEU A 1 179 ? -9.852 -23.656 -0.548 1 91.06 179 LEU A O 1
ATOM 1437 N N . GLU A 1 180 ? -8.336 -24.828 0.643 1 89 180 GLU A N 1
ATOM 1438 C CA . GLU A 1 180 ? -9.18 -24.859 1.835 1 89 180 GLU A CA 1
ATOM 1439 C C . GLU A 1 180 ? -9.375 -23.453 2.412 1 89 180 GLU A C 1
ATOM 1441 O O . GLU A 1 180 ? -10.469 -23.109 2.867 1 89 180 GLU A O 1
ATOM 1446 N N . LYS A 1 181 ? -8.344 -22.688 2.324 1 84.19 181 LYS A N 1
ATOM 1447 C CA . LYS A 1 181 ? -8.398 -21.359 2.93 1 84.19 181 LYS A CA 1
ATOM 1448 C C . LYS A 1 181 ? -8.922 -20.328 1.941 1 84.19 181 LYS A C 1
ATOM 1450 O O . LYS A 1 181 ? -8.977 -19.141 2.256 1 84.19 181 LYS A O 1
ATOM 1455 N N . ASP A 1 182 ? -9.305 -20.781 0.802 1 78.44 182 ASP A N 1
ATOM 1456 C CA . ASP A 1 182 ? -9.648 -19.859 -0.278 1 78.44 182 ASP A CA 1
ATOM 1457 C C . ASP A 1 182 ? -8.547 -18.828 -0.499 1 78.44 182 ASP A C 1
ATOM 1459 O O . ASP A 1 182 ? -8.828 -17.641 -0.645 1 78.44 182 ASP A O 1
ATOM 1463 N N . GLY A 1 183 ? -7.34 -19.312 -0.361 1 74.31 183 GLY A N 1
ATOM 1464 C CA . GLY A 1 183 ? -6.176 -18.438 -0.379 1 74.31 183 GLY A CA 1
ATOM 1465 C C . GLY A 1 183 ? -5.691 -18.125 -1.78 1 74.31 183 GLY A C 1
ATOM 1466 O O . GLY A 1 183 ? -4.703 -17.406 -1.953 1 74.31 183 GLY A O 1
ATOM 1467 N N . ILE A 1 184 ? -6.387 -18.734 -2.719 1 72 184 ILE A N 1
ATOM 1468 C CA . ILE A 1 184 ? -6.004 -18.453 -4.098 1 72 184 ILE A CA 1
ATOM 1469 C C . ILE A 1 184 ? -6.691 -17.172 -4.578 1 72 184 ILE A C 1
ATOM 1471 O O . ILE A 1 184 ? -7.895 -17 -4.379 1 72 184 ILE A O 1
ATOM 1475 N N . MET B 1 1 ? 23.109 -24.234 3.586 1 26.83 1 MET B N 1
ATOM 1476 C CA . MET B 1 1 ? 22.047 -23.234 3.789 1 26.83 1 MET B CA 1
ATOM 1477 C C . MET B 1 1 ? 21.984 -22.266 2.617 1 26.83 1 MET B C 1
ATOM 1479 O O . MET B 1 1 ? 22.641 -21.219 2.635 1 26.83 1 MET B O 1
ATOM 1483 N N . SER B 1 2 ? 22.156 -22.594 1.387 1 34.72 2 SER B N 1
ATOM 1484 C CA . SER B 1 2 ? 22.531 -22 0.103 1 34.72 2 SER B CA 1
ATOM 1485 C C . SER B 1 2 ? 21.75 -20.734 -0.181 1 34.72 2 SER B C 1
ATOM 1487 O O . SER B 1 2 ? 20.703 -20.484 0.427 1 34.72 2 SER B O 1
ATOM 1489 N N . GLY B 1 3 ? 22.203 -19.625 -0.872 1 38.06 3 GLY B N 1
ATOM 1490 C CA . GLY B 1 3 ? 21.922 -18.312 -1.434 1 38.06 3 GLY B CA 1
ATOM 1491 C C . GLY B 1 3 ? 20.516 -18.203 -2.004 1 38.06 3 GLY B C 1
ATOM 1492 O O . GLY B 1 3 ? 20.266 -17.359 -2.867 1 38.06 3 GLY B O 1
ATOM 1493 N N . GLU B 1 4 ? 19.734 -19.203 -2.227 1 46.59 4 GLU B N 1
ATOM 1494 C CA . GLU B 1 4 ? 18.516 -19.344 -3 1 46.59 4 GLU B CA 1
ATOM 1495 C C . GLU B 1 4 ? 17.406 -18.453 -2.443 1 46.59 4 GLU B C 1
ATOM 1497 O O . GLU B 1 4 ? 16.953 -18.641 -1.309 1 46.59 4 GLU B O 1
ATOM 1502 N N . ASN B 1 5 ? 17.438 -17.219 -2.621 1 59 5 ASN B N 1
ATOM 1503 C CA . ASN B 1 5 ? 16.391 -16.266 -2.301 1 59 5 ASN B CA 1
ATOM 1504 C C . ASN B 1 5 ? 15.008 -16.922 -2.346 1 59 5 ASN B C 1
ATOM 1506 O O . ASN B 1 5 ? 14.609 -17.469 -3.379 1 59 5 ASN B O 1
ATOM 1510 N N . ASN B 1 6 ? 14.391 -17.312 -1.132 1 81.56 6 ASN B N 1
ATOM 1511 C CA . ASN B 1 6 ? 13.094 -17.984 -1.08 1 81.56 6 ASN B CA 1
ATOM 1512 C C . ASN B 1 6 ? 11.984 -17.109 -1.666 1 81.56 6 ASN B C 1
ATOM 1514 O O . ASN B 1 6 ? 12.148 -15.898 -1.784 1 81.56 6 ASN B O 1
ATOM 1518 N N . SER B 1 7 ? 11.172 -17.703 -2.393 1 90 7 SER B N 1
ATOM 1519 C CA . SER B 1 7 ? 10.062 -17.062 -3.082 1 90 7 SER B CA 1
ATOM 1520 C C . SER B 1 7 ? 9.383 -16.031 -2.189 1 90 7 SER B C 1
ATOM 1522 O O . SER B 1 7 ? 8.875 -15.016 -2.678 1 90 7 SER B O 1
ATOM 1524 N N . GLN B 1 8 ? 9.555 -16.172 -0.848 1 86.75 8 GLN B N 1
ATOM 1525 C CA . GLN B 1 8 ? 8.938 -15.219 0.082 1 86.75 8 GLN B CA 1
ATOM 1526 C C . GLN B 1 8 ? 9.664 -13.883 0.063 1 86.75 8 GLN B C 1
ATOM 1528 O O . GLN B 1 8 ? 9.031 -12.828 0.03 1 86.75 8 GLN B O 1
ATOM 1533 N N . ASP B 1 9 ? 10.922 -14.039 0.096 1 87.62 9 ASP B N 1
ATOM 1534 C CA . ASP B 1 9 ? 11.727 -12.82 0.042 1 87.62 9 ASP B CA 1
ATOM 1535 C C . ASP B 1 9 ? 11.5 -12.07 -1.268 1 87.62 9 ASP B C 1
ATOM 1537 O O . ASP B 1 9 ? 11.422 -10.836 -1.277 1 87.62 9 ASP B O 1
ATOM 1541 N N . LEU B 1 10 ? 11.414 -12.789 -2.299 1 89.94 10 LEU B N 1
ATOM 1542 C CA . LEU B 1 10 ? 11.18 -12.188 -3.605 1 89.94 10 LEU B CA 1
ATOM 1543 C C . LEU B 1 10 ? 9.797 -11.555 -3.672 1 89.94 10 LEU B C 1
ATOM 1545 O O . LEU B 1 10 ? 9.625 -10.484 -4.266 1 89.94 10 LEU B O 1
ATOM 1549 N N . LEU B 1 11 ? 8.852 -12.203 -3.068 1 90.56 11 LEU B N 1
ATOM 1550 C CA . LEU B 1 11 ? 7.5 -11.672 -3.029 1 90.56 11 LEU B CA 1
ATOM 1551 C C . LEU B 1 11 ? 7.469 -10.32 -2.328 1 90.56 11 LEU B C 1
ATOM 1553 O O . LEU B 1 11 ? 6.848 -9.375 -2.818 1 90.56 11 LEU B O 1
ATOM 1557 N N . VAL B 1 12 ? 8.148 -10.242 -1.229 1 88 12 VAL B N 1
ATOM 1558 C CA . VAL B 1 12 ? 8.203 -9.008 -0.448 1 88 12 VAL B CA 1
ATOM 1559 C C . VAL B 1 12 ? 8.875 -7.906 -1.264 1 88 12 VAL B C 1
ATOM 1561 O O . VAL B 1 12 ? 8.367 -6.785 -1.344 1 88 12 VAL B O 1
ATOM 1564 N N . LYS B 1 13 ? 9.938 -8.234 -1.902 1 89.25 13 LYS B N 1
ATOM 1565 C CA . LYS B 1 13 ? 10.695 -7.266 -2.689 1 89.25 13 LYS B CA 1
ATOM 1566 C C . LYS B 1 13 ? 9.875 -6.758 -3.873 1 89.25 13 LYS B C 1
ATOM 1568 O O . LYS B 1 13 ? 9.836 -5.555 -4.129 1 89.25 13 LYS B O 1
ATOM 1573 N N . VAL B 1 14 ? 9.297 -7.652 -4.578 1 89.5 14 VAL B N 1
ATOM 1574 C CA . VAL B 1 14 ? 8.508 -7.301 -5.754 1 89.5 14 VAL B CA 1
ATOM 1575 C C . VAL B 1 14 ? 7.293 -6.477 -5.332 1 89.5 14 VAL B C 1
ATOM 1577 O O . VAL B 1 14 ? 6.961 -5.477 -5.973 1 89.5 14 VAL B O 1
ATOM 1580 N N . GLN B 1 15 ? 6.648 -6.871 -4.289 1 89.56 15 GLN B N 1
ATOM 1581 C CA . GLN B 1 15 ? 5.484 -6.125 -3.824 1 89.56 15 GLN B CA 1
ATOM 1582 C C . GLN B 1 15 ? 5.867 -4.699 -3.434 1 89.56 15 GLN B C 1
ATOM 1584 O O . GLN B 1 15 ? 5.129 -3.754 -3.715 1 89.56 15 GLN B O 1
ATOM 1589 N N . LYS B 1 16 ? 6.949 -4.609 -2.738 1 86.88 16 LYS B N 1
ATOM 1590 C CA . LYS B 1 16 ? 7.449 -3.277 -2.398 1 86.88 16 LYS B CA 1
ATOM 1591 C C . LYS B 1 16 ? 7.605 -2.414 -3.646 1 86.88 16 LYS B C 1
ATOM 1593 O O . LYS B 1 16 ? 7.137 -1.273 -3.682 1 86.88 16 LYS B O 1
ATOM 1598 N N . LYS B 1 17 ? 8.141 -2.934 -4.688 1 87 17 LYS B N 1
ATOM 1599 C CA . LYS B 1 17 ? 8.391 -2.217 -5.934 1 87 17 LYS B CA 1
ATOM 1600 C C . LYS B 1 17 ? 7.086 -1.86 -6.641 1 87 17 LYS B C 1
ATOM 1602 O O . LYS B 1 17 ? 6.918 -0.736 -7.117 1 87 17 LYS B O 1
ATOM 1607 N N . VAL B 1 18 ? 6.219 -2.775 -6.691 1 85.69 18 VAL B N 1
ATOM 1608 C CA . VAL B 1 18 ? 4.953 -2.578 -7.391 1 85.69 18 VAL B CA 1
ATOM 1609 C C . VAL B 1 18 ? 4.129 -1.51 -6.68 1 85.69 18 VAL B C 1
ATOM 1611 O O . VAL B 1 18 ? 3.582 -0.608 -7.32 1 85.69 18 VAL B O 1
ATOM 1614 N N . LEU B 1 19 ? 4.066 -1.575 -5.43 1 82.69 19 LEU B N 1
ATOM 1615 C CA . LEU B 1 19 ? 3.309 -0.583 -4.676 1 82.69 19 LEU B CA 1
ATOM 1616 C C . LEU B 1 19 ? 3.928 0.802 -4.824 1 82.69 19 LEU B C 1
ATOM 1618 O O . LEU B 1 19 ? 3.211 1.796 -4.961 1 82.69 19 LEU B O 1
ATOM 1622 N N . GLY B 1 20 ? 5.203 0.787 -4.707 1 83.12 20 GLY B N 1
ATOM 1623 C CA . GLY B 1 20 ? 5.902 2.045 -4.91 1 83.12 20 GLY B CA 1
ATOM 1624 C C . GLY B 1 20 ? 5.621 2.678 -6.258 1 83.12 20 GLY B C 1
ATOM 1625 O O . GLY B 1 20 ? 5.363 3.879 -6.344 1 83.12 20 GLY B O 1
ATOM 1626 N N . LYS B 1 21 ? 5.668 1.94 -7.27 1 80.81 21 LYS B N 1
ATOM 1627 C CA . LYS B 1 21 ? 5.375 2.418 -8.617 1 80.81 21 LYS B CA 1
ATOM 1628 C C . LYS B 1 21 ? 3.926 2.881 -8.734 1 80.81 21 LYS B C 1
ATOM 1630 O O . LYS B 1 21 ? 3.641 3.887 -9.391 1 80.81 21 LYS B O 1
ATOM 1635 N N . MET B 1 22 ? 3.088 2.152 -8.164 1 79.44 22 MET B N 1
ATOM 1636 C CA . MET B 1 22 ? 1.665 2.463 -8.25 1 79.44 22 MET B CA 1
ATOM 1637 C C . MET B 1 22 ? 1.353 3.791 -7.57 1 79.44 22 MET B C 1
ATOM 1639 O O . MET B 1 22 ? 0.504 4.551 -8.039 1 79.44 22 MET B O 1
ATOM 1643 N N . VAL B 1 23 ? 1.952 3.994 -6.516 1 79 23 VAL B N 1
ATOM 1644 C CA . VAL B 1 23 ? 1.791 5.273 -5.832 1 79 23 VAL B CA 1
ATOM 1645 C C . VAL B 1 23 ? 2.32 6.402 -6.719 1 79 23 VAL B C 1
ATOM 1647 O O . VAL B 1 23 ? 1.709 7.469 -6.805 1 79 23 VAL B O 1
ATOM 1650 N N . GLY B 1 24 ? 3.334 6.125 -7.395 1 75 24 GLY B N 1
ATOM 1651 C CA . GLY B 1 24 ? 3.955 7.121 -8.25 1 75 24 GLY B CA 1
ATOM 1652 C C . GLY B 1 24 ? 3.141 7.43 -9.492 1 75 24 GLY B C 1
ATOM 1653 O O . GLY B 1 24 ? 3.113 8.57 -9.961 1 75 24 GLY B O 1
ATOM 1654 N N . LYS B 1 25 ? 2.594 6.461 -10.055 1 71.75 25 LYS B N 1
ATOM 1655 C CA . LYS B 1 25 ? 1.835 6.633 -11.289 1 71.75 25 LYS B CA 1
ATOM 1656 C C . LYS B 1 25 ? 0.43 7.156 -11.008 1 71.75 25 LYS B C 1
ATOM 1658 O O . LYS B 1 25 ? -0.346 7.406 -11.93 1 71.75 25 LYS B O 1
ATOM 1663 N N . ASN B 1 26 ? 0.195 7.398 -9.891 1 62.16 26 ASN B N 1
ATOM 1664 C CA . ASN B 1 26 ? -1.105 7.891 -9.445 1 62.16 26 ASN B CA 1
ATOM 1665 C C . ASN B 1 26 ? -2.201 6.852 -9.664 1 62.16 26 ASN B C 1
ATOM 1667 O O . ASN B 1 26 ? -3.371 7.203 -9.836 1 62.16 26 ASN B O 1
ATOM 1671 N N . SER B 1 27 ? -1.812 5.766 -9.805 1 63.22 27 SER B N 1
ATOM 1672 C CA . SER B 1 27 ? -2.846 4.742 -9.914 1 63.22 27 SER B CA 1
ATOM 1673 C C . SER B 1 27 ? -3.416 4.387 -8.539 1 63.22 27 SER B C 1
ATOM 1675 O O . SER B 1 27 ? -4.586 4.016 -8.43 1 63.22 27 SER B O 1
ATOM 1677 N N . ILE B 1 28 ? -2.484 4.484 -7.547 1 63.44 28 ILE B N 1
ATOM 1678 C CA . ILE B 1 28 ? -2.986 4.395 -6.18 1 63.44 28 ILE B CA 1
ATOM 1679 C C . ILE B 1 28 ? -3.113 5.797 -5.586 1 63.44 28 ILE B C 1
ATOM 1681 O O . ILE B 1 28 ? -2.16 6.578 -5.617 1 63.44 28 ILE B O 1
ATOM 1685 N N . LYS B 1 29 ? -4.297 6.051 -5.344 1 69 29 LYS B N 1
ATOM 1686 C CA . LYS B 1 29 ? -4.605 7.379 -4.82 1 69 29 LYS B CA 1
ATOM 1687 C C . LYS B 1 29 ? -3.893 7.625 -3.494 1 69 29 LYS B C 1
ATOM 1689 O O . LYS B 1 29 ? -3.695 6.699 -2.707 1 69 29 LYS B O 1
ATOM 1694 N N . LEU B 1 30 ? -3.441 8.797 -3.455 1 74.38 30 LEU B N 1
ATOM 1695 C CA . LEU B 1 30 ? -2.936 9.211 -2.15 1 74.38 30 LEU B CA 1
ATOM 1696 C C . LEU B 1 30 ? -3.945 8.891 -1.052 1 74.38 30 LEU B C 1
ATOM 1698 O O . LEU B 1 30 ? -5.156 8.969 -1.272 1 74.38 30 LEU B O 1
ATOM 1702 N N . VAL B 1 31 ? -3.373 8.453 -0.004 1 79.12 31 VAL B N 1
ATOM 1703 C CA . VAL B 1 31 ? -4.23 8.094 1.119 1 79.12 31 VAL B CA 1
ATOM 1704 C C . VAL B 1 31 ? -4.879 9.352 1.697 1 79.12 31 VAL B C 1
ATOM 1706 O O . VAL B 1 31 ? -5.773 9.258 2.543 1 79.12 31 VAL B O 1
ATOM 1709 N N . VAL B 1 32 ? -4.355 10.414 1.146 1 81.81 32 VAL B N 1
ATOM 1710 C CA . VAL B 1 32 ? -4.902 11.672 1.659 1 81.81 32 VAL B CA 1
ATOM 1711 C C . VAL B 1 32 ? -5.605 12.422 0.535 1 81.81 32 VAL B C 1
ATOM 1713 O O . VAL B 1 32 ? -5.277 12.25 -0.641 1 81.81 32 VAL B O 1
ATOM 1716 N N . ASP B 1 33 ? -6.477 13.203 0.984 1 79.56 33 ASP B N 1
ATOM 1717 C CA . ASP B 1 33 ? -7.199 14.078 0.061 1 79.56 33 ASP B CA 1
ATOM 1718 C C . ASP B 1 33 ? -6.262 15.086 -0.589 1 79.56 33 ASP B C 1
ATOM 1720 O O . ASP B 1 33 ? -5.328 15.578 0.051 1 79.56 33 ASP B O 1
ATOM 1724 N N . ASP B 1 34 ? -6.523 15.414 -1.857 1 79.94 34 ASP B N 1
ATOM 1725 C CA . ASP B 1 34 ? -5.688 16.344 -2.609 1 79.94 34 ASP B CA 1
ATOM 1726 C C . ASP B 1 34 ? -5.68 17.734 -1.957 1 79.94 34 ASP B C 1
ATOM 1728 O O . ASP B 1 34 ? -4.703 18.469 -2.08 1 79.94 34 ASP B O 1
ATOM 1732 N N . ASN B 1 35 ? -6.734 18 -1.288 1 84.56 35 ASN B N 1
ATOM 1733 C CA . ASN B 1 35 ? -6.824 19.328 -0.669 1 84.56 35 ASN B CA 1
ATOM 1734 C C . ASN B 1 35 ? -5.875 19.453 0.52 1 84.56 35 ASN B C 1
ATOM 1736 O O . ASN B 1 35 ? -5.551 20.562 0.943 1 84.56 35 ASN B O 1
ATOM 1740 N N . ILE B 1 36 ? -5.41 18.359 1.021 1 90.06 36 ILE B N 1
ATOM 1741 C CA . ILE B 1 36 ? -4.48 18.391 2.145 1 90.06 36 ILE B CA 1
ATOM 1742 C C . ILE B 1 36 ? -3.16 19.016 1.702 1 90.06 36 ILE B C 1
ATOM 1744 O O . ILE B 1 36 ? -2.535 19.766 2.459 1 90.06 36 ILE B O 1
ATOM 1748 N N . SER B 1 37 ? -2.805 18.734 0.462 1 90.69 37 SER B N 1
ATOM 1749 C CA . SER B 1 37 ? -1.562 19.297 -0.052 1 90.69 37 SER B CA 1
ATOM 1750 C C . SER B 1 37 ? -1.624 20.828 -0.098 1 90.69 37 SER B C 1
ATOM 1752 O O . SER B 1 37 ? -0.642 21.5 0.216 1 90.69 37 SER B O 1
ATOM 1754 N N . VAL B 1 38 ? -2.777 21.344 -0.406 1 89.5 38 VAL B N 1
ATOM 1755 C CA . VAL B 1 38 ? -2.947 22.781 -0.497 1 89.5 38 VAL B CA 1
ATOM 1756 C C . VAL B 1 38 ? -2.865 23.406 0.897 1 89.5 38 VAL B C 1
ATOM 1758 O O . VAL B 1 38 ? -2.225 24.438 1.087 1 89.5 38 VAL B O 1
ATOM 1761 N N . VAL B 1 39 ? -3.479 22.781 1.815 1 91.81 39 VAL B N 1
ATOM 1762 C CA . VAL B 1 39 ? -3.436 23.266 3.193 1 91.81 39 VAL B CA 1
ATOM 1763 C C . VAL B 1 39 ? -1.999 23.234 3.707 1 91.81 39 VAL B C 1
ATOM 1765 O O . VAL B 1 39 ? -1.541 24.188 4.348 1 91.81 39 VAL B O 1
ATOM 1768 N N . LEU B 1 40 ? -1.309 22.234 3.354 1 94.44 40 LEU B N 1
ATOM 1769 C CA . LEU B 1 40 ? 0.079 22.094 3.779 1 94.44 40 LEU B CA 1
ATOM 1770 C C . LEU B 1 40 ? 0.963 23.141 3.123 1 94.44 40 LEU B C 1
ATOM 1772 O O . LEU B 1 40 ? 1.884 23.672 3.752 1 94.44 40 LEU B O 1
ATOM 1776 N N . ASP B 1 41 ? 0.701 23.453 1.924 1 94 41 ASP B N 1
ATOM 1777 C CA . ASP B 1 41 ? 1.436 24.516 1.243 1 94 41 ASP B CA 1
ATOM 1778 C C . ASP B 1 41 ? 1.243 25.844 1.949 1 94 41 ASP B C 1
ATOM 1780 O O . ASP B 1 41 ? 2.193 26.625 2.096 1 94 41 ASP B O 1
ATOM 1784 N N . HIS B 1 42 ? 0.057 26.047 2.363 1 92.5 42 HIS B N 1
ATOM 1785 C CA . HIS B 1 42 ? -0.218 27.297 3.064 1 92.5 42 HIS B CA 1
ATOM 1786 C C . HIS B 1 42 ? 0.421 27.297 4.449 1 92.5 42 HIS B C 1
ATOM 1788 O O . HIS B 1 42 ? 0.896 28.344 4.914 1 92.5 42 HIS B O 1
ATOM 1794 N N . PHE B 1 43 ? 0.405 26.172 5.031 1 94.69 43 PHE B N 1
ATOM 1795 C CA . PHE B 1 43 ? 1.111 26.031 6.301 1 94.69 43 PHE B CA 1
ATOM 1796 C C . PHE B 1 43 ? 2.592 26.359 6.133 1 94.69 43 PHE B C 1
ATOM 1798 O O . PHE B 1 43 ? 3.17 27.062 6.957 1 94.69 43 PHE B O 1
ATOM 1805 N N . TYR B 1 44 ? 3.17 25.859 5.105 1 96.44 44 TYR B N 1
ATOM 1806 C CA . TYR B 1 44 ? 4.57 26.125 4.801 1 96.44 44 TYR B CA 1
ATOM 1807 C C . TYR B 1 44 ? 4.805 27.625 4.633 1 96.44 44 TYR B C 1
ATOM 1809 O O . TYR B 1 44 ? 5.758 28.172 5.188 1 96.44 44 TYR B O 1
ATOM 1817 N N . LYS B 1 45 ? 3.986 28.266 3.869 1 95.31 45 LYS B N 1
ATOM 1818 C CA . LYS B 1 45 ? 4.129 29.703 3.627 1 95.31 45 LYS B CA 1
ATOM 1819 C C . LYS B 1 45 ? 4.023 30.484 4.93 1 95.31 45 LYS B C 1
ATOM 1821 O O . LYS B 1 45 ? 4.82 31.391 5.176 1 95.31 45 LYS B O 1
ATOM 1826 N N . TRP B 1 46 ? 3.049 30.109 5.73 1 95.81 46 TRP B N 1
ATOM 1827 C CA . TRP B 1 46 ? 2.871 30.734 7.039 1 95.81 46 TRP B CA 1
ATOM 1828 C C . TRP B 1 46 ? 4.117 30.562 7.898 1 95.81 46 TRP B C 1
ATOM 1830 O O . TRP B 1 46 ? 4.641 31.547 8.445 1 95.81 46 TRP B O 1
ATOM 1840 N N . ALA B 1 47 ? 4.57 29.359 7.977 1 97.12 47 ALA B N 1
ATOM 1841 C CA . ALA B 1 47 ? 5.742 29.062 8.797 1 97.12 47 ALA B CA 1
ATOM 1842 C C . ALA B 1 47 ? 6.98 29.781 8.266 1 97.12 47 ALA B C 1
ATOM 1844 O O . ALA B 1 47 ? 7.812 30.25 9.047 1 97.12 47 ALA B O 1
ATOM 1845 N N . LYS B 1 48 ? 7.078 29.812 6.961 1 96.5 48 LYS B N 1
ATOM 1846 C CA . LYS B 1 48 ? 8.227 30.469 6.336 1 96.5 48 LYS B CA 1
ATOM 1847 C C . LYS B 1 48 ? 8.289 31.938 6.703 1 96.5 48 LYS B C 1
ATOM 1849 O O . LYS B 1 48 ? 9.359 32.469 6.996 1 96.5 48 LYS B O 1
ATOM 1854 N N . ILE B 1 49 ? 7.172 32.594 6.688 1 95.62 49 ILE B N 1
ATOM 1855 C CA . ILE B 1 49 ? 7.098 34 7 1 95.62 49 ILE B CA 1
ATOM 1856 C C . ILE B 1 49 ? 7.461 34.219 8.469 1 95.62 49 ILE B C 1
ATOM 1858 O O . ILE B 1 49 ? 8.242 35.125 8.789 1 95.62 49 ILE B O 1
ATOM 1862 N N . GLU B 1 50 ? 6.926 33.344 9.336 1 96.62 50 GLU B N 1
ATOM 1863 C CA . GLU B 1 50 ? 7.051 33.594 10.773 1 96.62 50 GLU B CA 1
ATOM 1864 C C . GLU B 1 50 ? 8.398 33.094 11.297 1 96.62 50 GLU B C 1
ATOM 1866 O O . GLU B 1 50 ? 8.914 33.594 12.281 1 96.62 50 GLU B O 1
ATOM 1871 N N . SER B 1 51 ? 8.977 32.062 10.703 1 97.31 51 SER B N 1
ATOM 1872 C CA . SER B 1 51 ? 10.117 31.406 11.344 1 97.31 51 SER B CA 1
ATOM 1873 C C . SER B 1 51 ? 11.258 31.172 10.359 1 97.31 51 SER B C 1
ATOM 1875 O O . SER B 1 51 ? 12.289 30.609 10.719 1 97.31 51 SER B O 1
ATOM 1877 N N . GLY B 1 52 ? 11.125 31.594 9.117 1 96.56 52 GLY B N 1
ATOM 1878 C CA . GLY B 1 52 ? 12.172 31.422 8.125 1 96.56 52 GLY B CA 1
ATOM 1879 C C . GLY B 1 52 ? 12.078 30.094 7.391 1 96.56 52 GLY B C 1
ATOM 1880 O O . GLY B 1 52 ? 11.398 29.172 7.848 1 96.56 52 GLY B O 1
ATOM 1881 N N . LYS B 1 53 ? 12.844 29.969 6.348 1 96.06 53 LYS B N 1
ATOM 1882 C CA . LYS B 1 53 ? 12.742 28.859 5.402 1 96.06 53 LYS B CA 1
ATOM 1883 C C . LYS B 1 53 ? 13.203 27.547 6.039 1 96.06 53 LYS B C 1
ATOM 1885 O O . LYS B 1 53 ? 12.516 26.531 5.945 1 96.06 53 LYS B O 1
ATOM 1890 N N . PRO B 1 54 ? 14.32 27.438 6.746 1 96.69 54 PRO B N 1
ATOM 1891 C CA . PRO B 1 54 ? 14.773 26.172 7.301 1 96.69 54 PRO B CA 1
ATOM 1892 C C . PRO B 1 54 ? 13.773 25.547 8.281 1 96.69 54 PRO B C 1
ATOM 1894 O O . PRO B 1 54 ? 13.516 24.344 8.227 1 96.69 54 PRO B O 1
ATOM 1897 N N . THR B 1 55 ? 13.234 26.406 9.07 1 97.38 55 THR B N 1
ATOM 1898 C CA . THR B 1 55 ? 12.242 25.922 10.031 1 97.38 55 THR B CA 1
ATOM 1899 C C . THR B 1 55 ? 10.977 25.469 9.312 1 97.38 55 THR B C 1
ATOM 1901 O O . THR B 1 55 ? 10.414 24.422 9.641 1 97.38 55 THR B O 1
ATOM 1904 N N . ALA B 1 56 ? 10.586 26.25 8.359 1 97.69 56 ALA B N 1
ATOM 1905 C CA . ALA B 1 56 ? 9.375 25.938 7.605 1 97.69 56 ALA B CA 1
ATOM 1906 C C . ALA B 1 56 ? 9.508 24.609 6.863 1 97.69 56 ALA B C 1
ATOM 1908 O O . ALA B 1 56 ? 8.562 23.828 6.812 1 97.69 56 ALA B O 1
ATOM 1909 N N . GLU B 1 57 ? 10.656 24.406 6.32 1 96.38 57 GLU B N 1
ATOM 1910 C CA . GLU B 1 57 ? 10.906 23.156 5.59 1 96.38 57 GLU B CA 1
ATOM 1911 C C . GLU B 1 57 ? 10.836 21.953 6.516 1 96.38 57 GLU B C 1
ATOM 1913 O O . GLU B 1 57 ? 10.266 20.922 6.152 1 96.38 57 GLU B O 1
ATOM 1918 N N . LYS B 1 58 ? 11.422 22.047 7.66 1 97.38 58 LYS B N 1
ATOM 1919 C CA . LYS B 1 58 ? 11.383 20.953 8.633 1 97.38 58 LYS B CA 1
ATOM 1920 C C . LY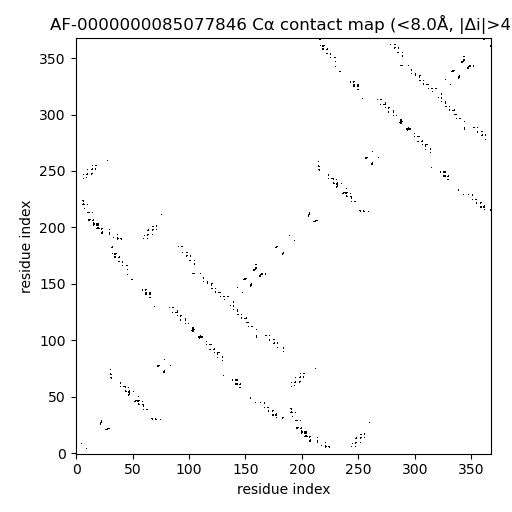S B 1 58 ? 9.961 20.688 9.102 1 97.38 58 LYS B C 1
ATOM 1922 O O . LYS B 1 58 ? 9.539 19.547 9.219 1 97.38 58 LYS B O 1
ATOM 1927 N N . LEU B 1 59 ? 9.258 21.734 9.352 1 97.88 59 LEU B N 1
ATOM 1928 C CA . LEU B 1 59 ? 7.867 21.609 9.789 1 97.88 59 LEU B CA 1
ATOM 1929 C C . LEU B 1 59 ? 7.016 20.938 8.719 1 97.88 59 LEU B C 1
ATOM 1931 O O . LEU B 1 59 ? 6.211 20.062 9.023 1 97.88 59 LEU B O 1
ATOM 1935 N N . LEU B 1 60 ? 7.164 21.375 7.547 1 97.25 60 LEU B N 1
ATOM 1936 C CA . LEU B 1 60 ? 6.406 20.797 6.441 1 97.25 60 LEU B CA 1
ATOM 1937 C C . LEU B 1 60 ? 6.715 19.312 6.293 1 97.25 60 LEU B C 1
ATOM 1939 O O . LEU B 1 60 ? 5.801 18.484 6.145 1 97.25 60 LEU B O 1
ATOM 1943 N N . LYS B 1 61 ? 7.965 19.062 6.32 1 95.88 61 LYS B N 1
ATOM 1944 C CA . LYS B 1 61 ? 8.383 17.672 6.215 1 95.88 61 LYS B CA 1
ATOM 1945 C C . LYS B 1 61 ? 7.75 16.812 7.309 1 95.88 61 LYS B C 1
ATOM 1947 O O . LYS B 1 61 ? 7.199 15.742 7.031 1 95.88 61 LYS B O 1
ATOM 1952 N N . ASP B 1 62 ? 7.844 17.281 8.5 1 97 62 ASP B N 1
ATOM 1953 C CA . ASP B 1 62 ? 7.273 16.547 9.625 1 97 62 ASP B CA 1
ATOM 1954 C C . ASP B 1 62 ? 5.762 16.406 9.477 1 97 62 ASP B C 1
ATOM 1956 O O . ASP B 1 62 ? 5.203 15.336 9.734 1 97 62 ASP B O 1
ATOM 1960 N N . ALA B 1 63 ? 5.137 17.391 9.055 1 97.19 63 ALA B N 1
ATOM 1961 C CA . ALA B 1 63 ? 3.686 17.375 8.891 1 97.19 63 ALA B CA 1
ATOM 1962 C C . ALA B 1 63 ? 3.271 16.359 7.824 1 97.19 63 ALA B C 1
ATOM 1964 O O . ALA B 1 63 ? 2.312 15.609 8.008 1 97.19 63 ALA B O 1
ATOM 1965 N N . ILE B 1 64 ? 3.965 16.375 6.789 1 95.88 64 ILE B N 1
ATOM 1966 C CA . ILE B 1 64 ? 3.656 15.469 5.688 1 95.88 64 ILE B CA 1
ATOM 1967 C C . ILE B 1 64 ? 3.834 14.023 6.137 1 95.88 64 ILE B C 1
ATOM 1969 O O . ILE B 1 64 ? 2.979 13.172 5.875 1 95.88 64 ILE B O 1
ATOM 1973 N N . LYS B 1 65 ? 4.859 13.75 6.785 1 93.75 65 LYS B N 1
ATOM 1974 C CA . LYS B 1 65 ? 5.105 12.398 7.277 1 93.75 65 LYS B CA 1
ATOM 1975 C C . LYS B 1 65 ? 4.004 11.953 8.234 1 93.75 65 LYS B C 1
ATOM 1977 O O . LYS B 1 65 ? 3.568 10.805 8.195 1 93.75 65 LYS B O 1
ATOM 1982 N N . LEU B 1 66 ? 3.625 12.836 9.031 1 94.94 66 LEU B N 1
ATOM 1983 C CA . LEU B 1 66 ? 2.553 12.531 9.969 1 94.94 66 LEU B CA 1
ATOM 1984 C C . LEU B 1 66 ? 1.263 12.188 9.234 1 94.94 66 LEU B C 1
ATOM 1986 O O . LEU B 1 66 ? 0.602 11.195 9.555 1 94.94 66 LEU B O 1
ATOM 1990 N N . VAL B 1 67 ? 0.943 13.023 8.25 1 93.75 67 VAL B N 1
ATOM 1991 C CA . VAL B 1 67 ? -0.303 12.844 7.512 1 93.75 67 VAL B CA 1
ATOM 1992 C C . VAL B 1 67 ? -0.255 11.539 6.723 1 93.75 67 VAL B C 1
ATOM 1994 O O . VAL B 1 67 ? -1.225 10.773 6.711 1 93.75 67 VAL B O 1
ATOM 1997 N N . VAL B 1 68 ? 0.774 11.297 6.176 1 91.88 68 VAL B N 1
ATOM 1998 C CA . VAL B 1 68 ? 0.903 10.109 5.34 1 91.88 68 VAL B CA 1
ATOM 1999 C C . VAL B 1 68 ? 0.892 8.859 6.215 1 91.88 68 VAL B C 1
ATOM 2001 O O . VAL B 1 68 ? 0.189 7.887 5.918 1 91.88 68 VAL B O 1
ATOM 2004 N N . LYS B 1 69 ? 1.65 8.812 7.285 1 89 69 LYS B N 1
ATOM 2005 C CA . LYS B 1 69 ? 1.7 7.652 8.172 1 89 69 LYS B CA 1
ATOM 2006 C C . LYS B 1 69 ? 0.32 7.34 8.742 1 89 69 LYS B C 1
ATOM 2008 O O . LYS B 1 69 ? -0.081 6.176 8.805 1 89 69 LYS B O 1
ATOM 2013 N N . THR B 1 70 ? -0.333 8.32 9.148 1 90.94 70 THR B N 1
ATOM 2014 C CA . THR B 1 70 ? -1.681 8.117 9.672 1 90.94 70 THR B CA 1
ATOM 2015 C C . THR B 1 70 ? -2.605 7.578 8.586 1 90.94 70 THR B C 1
ATOM 2017 O O . THR B 1 70 ? -3.385 6.656 8.828 1 90.94 70 THR B O 1
ATOM 2020 N N . GLY B 1 71 ? -2.529 8.219 7.41 1 88.88 71 GLY B N 1
ATOM 2021 C CA . GLY B 1 71 ? -3.33 7.762 6.289 1 88.88 71 GLY B CA 1
ATOM 2022 C C . GLY B 1 71 ? -3.08 6.305 5.938 1 88.88 71 GLY B C 1
ATOM 2023 O O . GLY B 1 71 ? -4.023 5.551 5.695 1 88.88 71 GLY B O 1
ATOM 2024 N N . VAL B 1 72 ? -1.885 5.965 5.93 1 85.56 72 VAL B N 1
ATOM 2025 C CA . VAL B 1 72 ? -1.514 4.598 5.57 1 85.56 72 VAL B CA 1
ATOM 2026 C C . VAL B 1 72 ? -2.01 3.629 6.641 1 85.56 72 VAL B C 1
ATOM 2028 O O . VAL B 1 72 ? -2.479 2.533 6.328 1 85.56 72 VAL B O 1
ATOM 2031 N N . LEU B 1 73 ? -1.887 3.975 7.918 1 83.31 73 LEU B N 1
ATOM 2032 C CA . LEU B 1 73 ? -2.391 3.148 9.008 1 83.31 73 LEU B CA 1
ATOM 2033 C C . LEU B 1 73 ? -3.879 2.863 8.836 1 83.31 73 LEU B C 1
ATOM 2035 O O . LEU B 1 73 ? -4.324 1.729 9.023 1 83.31 73 LEU B O 1
ATOM 2039 N N . PHE B 1 74 ? -4.555 3.803 8.414 1 82.56 74 PHE B N 1
ATOM 2040 C CA . PHE B 1 74 ? -5.992 3.666 8.234 1 82.56 74 PHE B CA 1
ATOM 2041 C C . PHE B 1 74 ? -6.309 2.818 7.004 1 82.56 74 PHE B C 1
ATOM 2043 O O . PHE B 1 74 ? -7.211 1.979 7.035 1 82.56 74 PHE B O 1
ATOM 2050 N N . HIS B 1 75 ? -5.609 3.082 6.039 1 77.88 75 HIS B N 1
ATOM 2051 C CA . HIS B 1 75 ? -5.879 2.414 4.77 1 77.88 75 HIS B CA 1
ATOM 2052 C C . HIS B 1 75 ? -5.523 0.932 4.844 1 77.88 75 HIS B C 1
ATOM 2054 O O . HIS B 1 75 ? -6.191 0.099 4.227 1 77.88 75 HIS B O 1
ATOM 2060 N N . ASN B 1 76 ? -4.559 0.657 5.605 1 73.69 76 ASN B N 1
ATOM 2061 C CA . ASN B 1 76 ? -4.098 -0.726 5.664 1 73.69 76 ASN B CA 1
ATOM 2062 C C . ASN B 1 76 ? -4.711 -1.472 6.844 1 73.69 76 ASN B C 1
ATOM 2064 O O . ASN B 1 76 ? -4.258 -2.561 7.199 1 73.69 76 ASN B O 1
ATOM 2068 N N . LYS B 1 77 ? -5.641 -0.906 7.496 1 72.25 77 LYS B N 1
ATOM 2069 C CA . LYS B 1 77 ? -6.434 -1.514 8.562 1 72.25 77 LYS B CA 1
ATOM 2070 C C . LYS B 1 77 ? -5.547 -1.975 9.711 1 72.25 77 LYS B C 1
ATOM 2072 O O . LYS B 1 77 ? -5.746 -3.061 10.258 1 72.25 77 LYS B O 1
ATOM 2077 N N . GLN B 1 78 ? -4.637 -1.25 9.914 1 77.25 78 GLN B N 1
ATOM 2078 C CA . GLN B 1 78 ? -3.715 -1.594 10.992 1 77.25 78 GLN B CA 1
ATOM 2079 C C . GLN B 1 78 ? -4.227 -1.09 12.336 1 77.25 78 GLN B C 1
ATOM 2081 O O . GLN B 1 78 ? -3.607 -1.333 13.375 1 77.25 78 GLN B O 1
ATOM 2086 N N . ILE B 1 79 ? -5.309 -0.483 12.297 1 81.25 79 ILE B N 1
ATOM 2087 C CA . ILE B 1 79 ? -5.91 0.043 13.516 1 81.25 79 ILE B CA 1
ATOM 2088 C C . ILE B 1 79 ? -6.848 -0.999 14.125 1 81.25 79 ILE B C 1
ATOM 2090 O O . ILE B 1 79 ? -7.801 -1.433 13.477 1 81.25 79 ILE B O 1
ATOM 2094 N N . GLN B 1 80 ? -6.48 -1.373 15.273 1 85.81 80 GLN B N 1
ATOM 2095 C CA . GLN B 1 80 ? -7.316 -2.344 15.969 1 85.81 80 GLN B CA 1
ATOM 2096 C C . GLN B 1 80 ? -8.672 -1.743 16.328 1 85.81 80 GLN B C 1
ATOM 2098 O O . GLN B 1 80 ? -8.781 -0.536 16.562 1 85.81 80 GLN B O 1
ATOM 2103 N N . GLN B 1 81 ? -9.688 -2.596 16.422 1 88.44 81 GLN B N 1
ATOM 2104 C CA . GLN B 1 81 ? -11.039 -2.166 16.766 1 88.44 81 GLN B CA 1
ATOM 2105 C C . GLN B 1 81 ? -11.07 -1.455 18.125 1 88.44 81 GLN B C 1
ATOM 2107 O O . GLN B 1 81 ? -11.805 -0.482 18.297 1 88.44 81 GLN B O 1
ATOM 2112 N N . SER B 1 82 ? -10.258 -1.888 19.078 1 90.75 82 SER B N 1
ATOM 2113 C CA . SER B 1 82 ? -10.211 -1.315 20.422 1 90.75 82 SER B CA 1
ATOM 2114 C C . SER B 1 82 ? -9.648 0.103 20.391 1 90.75 82 SER B C 1
ATOM 2116 O O . SER B 1 82 ? -9.875 0.883 21.312 1 90.75 82 SER B O 1
ATOM 2118 N N . GLU B 1 83 ? -8.906 0.434 19.297 1 91.88 83 GLU B N 1
ATOM 2119 C CA . GLU B 1 83 ? -8.266 1.739 19.172 1 91.88 83 GLU B CA 1
ATOM 2120 C C . GLU B 1 83 ? -9.148 2.723 18.422 1 91.88 83 GLU B C 1
ATOM 2122 O O . GLU B 1 83 ? -8.898 3.93 18.422 1 91.88 83 GLU B O 1
ATOM 2127 N N . MET B 1 84 ? -10.219 2.234 17.781 1 91.31 84 MET B N 1
ATOM 2128 C CA . MET B 1 84 ? -11.016 3.01 16.828 1 91.31 84 MET B CA 1
ATOM 2129 C C . MET B 1 84 ? -11.664 4.207 17.516 1 91.31 84 MET B C 1
ATOM 2131 O O . MET B 1 84 ? -11.766 5.285 16.922 1 91.31 84 MET B O 1
ATOM 2135 N N . LYS B 1 85 ? -12.086 4.047 18.672 1 93.12 85 LYS B N 1
ATOM 2136 C CA . LYS B 1 85 ? -12.727 5.148 19.391 1 93.12 85 LYS B CA 1
ATOM 2137 C C . LYS B 1 85 ? -11.766 6.32 19.562 1 93.12 85 LYS B C 1
ATOM 2139 O O . LYS B 1 85 ? -12.148 7.477 19.391 1 93.12 85 LYS B O 1
ATOM 2144 N N . GLY B 1 86 ? -10.555 6.008 19.969 1 93.12 86 GLY B N 1
ATOM 2145 C CA . GLY B 1 86 ? -9.547 7.047 20.109 1 93.12 86 GLY B CA 1
ATOM 2146 C C . GLY B 1 86 ? -9.305 7.812 18.812 1 93.12 86 GLY B C 1
ATOM 2147 O O . GLY B 1 86 ? -9.203 9.039 18.828 1 93.12 86 GLY B O 1
ATOM 2148 N N . TRP B 1 87 ? -9.344 7.168 17.75 1 93.5 87 TRP B N 1
ATOM 2149 C CA . TRP B 1 87 ? -9.125 7.789 16.453 1 93.5 87 TRP B CA 1
ATOM 2150 C C . TRP B 1 87 ? -10.328 8.641 16.047 1 93.5 87 TRP B C 1
ATOM 2152 O O . TRP B 1 87 ? -10.164 9.711 15.453 1 93.5 87 TRP B O 1
ATOM 2162 N N . GLU B 1 88 ? -11.422 8.18 16.359 1 93.75 88 GLU B N 1
ATOM 2163 C CA . GLU B 1 88 ? -12.625 8.953 16.078 1 93.75 88 GLU B CA 1
ATOM 2164 C C . GLU B 1 88 ? -12.648 10.258 16.859 1 93.75 88 GLU B C 1
ATOM 2166 O O . GLU B 1 88 ? -13.039 11.305 16.328 1 93.75 88 GLU B O 1
ATOM 2171 N N . ILE B 1 89 ? -12.297 10.188 18.094 1 95.69 89 ILE B N 1
ATOM 2172 C CA . ILE B 1 89 ? -12.227 11.383 18.922 1 95.69 89 ILE B CA 1
ATOM 2173 C C . ILE B 1 89 ? -11.203 12.352 18.344 1 95.69 89 ILE B C 1
ATOM 2175 O O . ILE B 1 89 ? -11.461 13.555 18.25 1 95.69 89 ILE B O 1
ATOM 2179 N N . LEU B 1 90 ? -10.094 11.805 17.969 1 95.69 90 LEU B N 1
ATOM 2180 C CA . LEU B 1 90 ? -9.062 12.633 17.359 1 95.69 90 LEU B CA 1
ATOM 2181 C C . LEU B 1 90 ? -9.578 13.312 16.094 1 95.69 90 LEU B C 1
ATOM 2183 O O . LEU B 1 90 ? -9.391 14.516 15.906 1 95.69 90 LEU B O 1
ATOM 2187 N N . ARG B 1 91 ? -10.18 12.555 15.273 1 92.94 91 ARG B N 1
ATOM 2188 C CA . ARG B 1 91 ? -10.734 13.094 14.031 1 92.94 91 ARG B CA 1
ATOM 2189 C C . ARG B 1 91 ? -11.734 14.211 14.32 1 92.94 91 ARG B C 1
ATOM 2191 O O . ARG B 1 91 ? -11.711 15.25 13.656 1 92.94 91 ARG B O 1
ATOM 2198 N N . SER B 1 92 ? -12.602 13.969 15.227 1 95.06 92 SER B N 1
ATOM 2199 C CA . SER B 1 92 ? -13.578 14.977 15.617 1 95.06 92 SER B CA 1
ATOM 2200 C C . SER B 1 92 ? -12.898 16.234 16.141 1 95.06 92 SER B C 1
ATOM 2202 O O . SER B 1 92 ? -13.32 17.359 15.82 1 95.06 92 SER B O 1
ATOM 2204 N N . LYS B 1 93 ? -11.906 16.047 16.938 1 96.12 93 LYS B N 1
ATOM 2205 C CA . LYS B 1 93 ? -11.164 17.188 17.469 1 96.12 93 LYS B CA 1
ATOM 2206 C C . LYS B 1 93 ? -10.531 18.016 16.359 1 96.12 93 LYS B C 1
ATOM 2208 O O . LYS B 1 93 ? -10.586 19.234 16.391 1 96.12 93 LYS B O 1
ATOM 2213 N N . ILE B 1 94 ? -9.914 17.375 15.375 1 96 94 ILE B N 1
ATOM 2214 C CA . ILE B 1 94 ? -9.273 18.078 14.258 1 96 94 ILE B CA 1
ATOM 2215 C C . ILE B 1 94 ? -10.328 18.828 13.445 1 96 94 ILE B C 1
ATOM 2217 O O . ILE B 1 94 ? -10.109 19.969 13.039 1 96 94 ILE B O 1
ATOM 2221 N N . ASN B 1 95 ? -11.422 18.172 13.227 1 95.38 95 ASN B N 1
ATOM 2222 C CA . ASN B 1 95 ? -12.523 18.844 12.539 1 95.38 95 ASN B CA 1
ATOM 2223 C C . ASN B 1 95 ? -13.008 20.062 13.305 1 95.38 95 ASN B C 1
ATOM 2225 O O . ASN B 1 95 ? -13.289 21.109 12.703 1 95.38 95 ASN B O 1
ATOM 2229 N N . ASN B 1 96 ? -13.109 19.922 14.539 1 96.31 96 ASN B N 1
ATOM 2230 C CA . ASN B 1 96 ? -13.539 21.031 15.375 1 96.31 96 ASN B CA 1
ATOM 2231 C C . ASN B 1 96 ? -12.547 22.188 15.305 1 96.31 96 ASN B C 1
ATOM 2233 O O . ASN B 1 96 ? -12.945 23.359 15.273 1 96.31 96 ASN B O 1
ATOM 2237 N N . ILE B 1 97 ? -11.305 21.875 15.344 1 96.94 97 ILE B N 1
ATOM 2238 C CA . ILE B 1 97 ? -10.281 22.906 15.234 1 96.94 97 ILE B CA 1
ATOM 2239 C C . ILE B 1 97 ? -10.422 23.641 13.898 1 96.94 97 ILE B C 1
ATOM 2241 O O . ILE B 1 97 ? -10.398 24.859 13.844 1 96.94 97 ILE B O 1
ATOM 2245 N N . ALA B 1 98 ? -10.531 22.891 12.852 1 95.38 98 ALA B N 1
ATOM 2246 C CA . ALA B 1 98 ? -10.711 23.484 11.523 1 95.38 98 ALA B CA 1
ATOM 2247 C C . ALA B 1 98 ? -11.938 24.391 11.492 1 95.38 98 ALA B C 1
ATOM 2249 O O . ALA B 1 98 ? -11.883 25.5 10.961 1 95.38 98 ALA B O 1
ATOM 2250 N N . ASN B 1 99 ? -12.984 23.922 12.047 1 95.25 99 ASN B N 1
ATOM 2251 C CA . ASN B 1 99 ? -14.203 24.734 12.133 1 95.25 99 ASN B CA 1
ATOM 2252 C C . ASN B 1 99 ? -13.977 26.016 12.914 1 95.25 99 ASN B C 1
ATOM 2254 O O . ASN B 1 99 ? -14.461 27.078 12.523 1 95.25 99 ASN B O 1
ATOM 2258 N N . THR B 1 100 ? -13.312 25.922 14.008 1 96.06 100 THR B N 1
ATOM 2259 C CA . THR B 1 100 ? -13 27.078 14.836 1 96.06 100 THR B CA 1
ATOM 2260 C C . THR B 1 100 ? -12.164 28.094 14.047 1 96.06 100 THR B C 1
ATOM 2262 O O . THR B 1 100 ? -12.453 29.281 14.078 1 96.06 100 THR B O 1
ATOM 2265 N N . ILE B 1 101 ? -11.188 27.594 13.32 1 95.69 101 ILE B N 1
ATOM 2266 C CA . ILE B 1 101 ? -10.336 28.453 12.508 1 95.69 101 ILE B CA 1
ATOM 2267 C C . ILE B 1 101 ? -11.18 29.156 11.453 1 95.69 101 ILE B C 1
ATOM 2269 O O . ILE B 1 101 ? -11.047 30.359 11.242 1 95.69 101 ILE B O 1
ATOM 2273 N N . CYS B 1 102 ? -12.023 28.438 10.805 1 95.38 102 CYS B N 1
ATOM 2274 C CA . CYS B 1 102 ? -12.914 29.031 9.805 1 95.38 102 CYS B CA 1
ATOM 2275 C C . CYS B 1 102 ? -13.828 30.078 10.43 1 95.38 102 CYS B C 1
ATOM 2277 O O . CYS B 1 102 ? -14.023 31.156 9.859 1 95.38 102 CYS B O 1
ATOM 2279 N N . TYR B 1 103 ? -14.32 29.688 11.562 1 95.06 103 TYR B N 1
ATOM 2280 C CA . TYR B 1 103 ? -15.203 30.594 12.297 1 95.06 103 TYR B CA 1
ATOM 2281 C C . TYR B 1 103 ? -14.477 31.891 12.672 1 95.06 103 TYR B C 1
ATOM 2283 O O . TYR B 1 103 ? -15 32.969 12.445 1 95.06 103 TYR B O 1
ATOM 2291 N N . PHE B 1 104 ? -13.266 31.844 13.227 1 95.88 104 PHE B N 1
ATOM 2292 C CA . PHE B 1 104 ? -12.477 33 13.617 1 95.88 104 PHE B CA 1
ATOM 2293 C C . PHE B 1 104 ? -12.141 33.875 12.406 1 95.88 104 PHE B C 1
ATOM 2295 O O . PHE B 1 104 ? -12.023 35.094 12.523 1 95.88 104 PHE B O 1
ATOM 2302 N N . HIS B 1 105 ? -11.969 33.25 11.266 1 93.88 105 HIS B N 1
ATOM 2303 C CA . HIS B 1 105 ? -11.641 34 10.039 1 93.88 105 HIS B CA 1
ATOM 2304 C C . HIS B 1 105 ? -12.852 34.719 9.5 1 93.88 105 HIS B C 1
ATOM 2306 O O . HIS B 1 105 ? -12.742 35.875 9.062 1 93.88 105 HIS B O 1
ATOM 2312 N N . ARG B 1 106 ? -13.977 34.188 9.547 1 92.25 106 ARG B N 1
ATOM 2313 C CA . ARG B 1 106 ? -15.18 34.719 8.906 1 92.25 106 ARG B CA 1
ATOM 2314 C C . ARG B 1 106 ? -15.867 35.75 9.797 1 92.25 106 ARG B C 1
ATOM 2316 O O . ARG B 1 106 ? -16.578 36.625 9.297 1 92.25 106 ARG B O 1
ATOM 2323 N N . THR B 1 107 ? -15.742 35.562 11.125 1 93.56 107 THR B N 1
ATOM 2324 C CA . THR B 1 107 ? -16.453 36.406 12.07 1 93.56 107 THR B CA 1
ATOM 2325 C C . THR B 1 107 ? -15.484 37.375 12.766 1 93.56 107 THR B C 1
ATOM 2327 O O . THR B 1 107 ? -14.75 36.969 13.672 1 93.56 107 THR B O 1
ATOM 2330 N N . PRO B 1 108 ? -15.484 38.688 12.406 1 89.19 108 PRO B N 1
ATOM 2331 C CA . PRO B 1 108 ? -14.555 39.656 12.977 1 89.19 108 PRO B CA 1
ATOM 2332 C C . PRO B 1 108 ? -14.609 39.719 14.5 1 89.19 108 PRO B C 1
ATOM 2334 O O . PRO B 1 108 ? -15.688 39.594 15.094 1 89.19 108 PRO B O 1
ATOM 2337 N N . PHE B 1 109 ? -13.461 39.812 15.117 1 91.62 109 PHE B N 1
ATOM 2338 C CA . PHE B 1 109 ? -13.281 40.094 16.531 1 91.62 109 PHE B CA 1
ATOM 2339 C C . PHE B 1 109 ? -13.656 38.906 17.375 1 91.62 109 PHE B C 1
ATOM 2341 O O . PHE B 1 109 ? -14 39.031 18.562 1 91.62 109 PHE B O 1
ATOM 2348 N N . THR B 1 110 ? -13.664 37.688 16.734 1 92.88 110 THR B N 1
ATOM 2349 C CA . THR B 1 110 ? -14.047 36.5 17.5 1 92.88 110 THR B CA 1
ATOM 2350 C C . THR B 1 110 ? -12.82 35.688 17.844 1 92.88 110 THR B C 1
ATOM 2352 O O . THR B 1 110 ? -12.906 34.75 18.641 1 92.88 110 THR B O 1
ATOM 2355 N N . TYR B 1 111 ? -11.789 36.188 17.312 1 95.19 111 TYR B N 1
ATOM 2356 C CA . TYR B 1 111 ? -10.57 35.406 17.547 1 95.19 111 TYR B CA 1
ATOM 2357 C C . TYR B 1 111 ? -10.289 35.281 19.031 1 95.19 111 TYR B C 1
ATOM 2359 O O . TYR B 1 111 ? -10.188 36.281 19.75 1 95.19 111 TYR B O 1
ATOM 2367 N N . ASN B 1 112 ? -10.18 33.969 19.5 1 96.12 112 ASN B N 1
ATOM 2368 C CA . ASN B 1 112 ? -9.852 33.594 20.875 1 96.12 112 ASN B CA 1
ATOM 2369 C C . ASN B 1 112 ? -8.648 32.656 20.938 1 96.12 112 ASN B C 1
ATOM 2371 O O . ASN B 1 112 ? -8.781 31.453 20.703 1 96.12 112 ASN B O 1
ATOM 2375 N N . LYS B 1 113 ? -7.574 33.25 21.312 1 94.69 113 LYS B N 1
ATOM 2376 C CA . LYS B 1 113 ? -6.297 32.531 21.281 1 94.69 113 LYS B CA 1
ATOM 2377 C C . LYS B 1 113 ? -6.281 31.391 22.297 1 94.69 113 LYS B C 1
ATOM 2379 O O . LYS B 1 113 ? -5.77 30.297 22.016 1 94.69 113 LYS B O 1
ATOM 2384 N N . ASP B 1 114 ? -6.746 31.656 23.453 1 96 114 ASP B N 1
ATOM 2385 C CA . ASP B 1 114 ? -6.727 30.656 24.516 1 96 114 ASP B CA 1
ATOM 2386 C C . ASP B 1 114 ? -7.566 29.438 24.141 1 96 114 ASP B C 1
ATOM 2388 O O . ASP B 1 114 ? -7.176 28.297 24.422 1 96 114 ASP B O 1
ATOM 2392 N N . MET B 1 115 ? -8.664 29.688 23.531 1 96.56 115 MET B N 1
ATOM 2393 C CA . MET B 1 115 ? -9.531 28.609 23.078 1 96.56 115 MET B CA 1
ATOM 2394 C C . MET B 1 115 ? -8.82 27.75 22.031 1 96.56 115 MET B C 1
ATOM 2396 O O . MET B 1 115 ? -8.773 26.531 22.156 1 96.56 115 MET B O 1
ATOM 2400 N N . LEU B 1 116 ? -8.25 28.375 21.078 1 96.75 116 LEU B N 1
ATOM 2401 C CA . LEU B 1 116 ? -7.586 27.656 19.984 1 96.75 116 LEU B CA 1
ATOM 2402 C C . LEU B 1 116 ? -6.367 26.891 20.5 1 96.75 116 LEU B C 1
ATOM 2404 O O . LEU B 1 116 ? -6.137 25.75 20.109 1 96.75 116 LEU B O 1
ATOM 2408 N N . HIS B 1 117 ? -5.672 27.531 21.375 1 97.25 117 HIS B N 1
ATOM 2409 C CA . HIS B 1 117 ? -4.523 26.891 22 1 97.25 117 HIS B CA 1
ATOM 2410 C C . HIS B 1 117 ? -4.941 25.625 22.734 1 97.25 117 HIS B C 1
ATOM 2412 O O . HIS B 1 117 ? -4.285 24.578 22.625 1 97.25 117 HIS B O 1
ATOM 2418 N N . GLY B 1 118 ? -5.969 25.781 23.484 1 97.12 118 GLY B N 1
ATOM 2419 C CA . GLY B 1 118 ? -6.473 24.625 24.219 1 97.12 118 GLY B CA 1
ATOM 2420 C C . GLY B 1 118 ? -6.887 23.484 23.312 1 97.12 118 GLY B C 1
ATOM 2421 O O . GLY B 1 118 ? -6.625 22.312 23.609 1 97.12 118 GLY B O 1
ATOM 2422 N N . GLN B 1 119 ? -7.527 23.766 22.25 1 97.12 119 GLN B N 1
ATOM 2423 C CA . GLN B 1 119 ? -7.941 22.75 21.297 1 97.12 119 GLN B CA 1
ATOM 2424 C C . GLN B 1 119 ? -6.734 22.062 20.656 1 97.12 119 GLN B C 1
ATOM 2426 O O . GLN B 1 119 ? -6.719 20.844 20.5 1 97.12 119 GLN B O 1
ATOM 2431 N N . LEU B 1 120 ? -5.73 22.828 20.359 1 97.81 120 LEU B N 1
ATOM 2432 C CA . LEU B 1 120 ? -4.512 22.281 19.766 1 97.81 120 LEU B CA 1
ATOM 2433 C C . LEU B 1 120 ? -3.781 21.391 20.766 1 97.81 120 LEU B C 1
ATOM 2435 O O . LEU B 1 120 ? -3.248 20.344 20.391 1 97.81 120 LEU B O 1
ATOM 2439 N N . ASP B 1 121 ? -3.787 21.844 21.953 1 97.75 121 ASP B N 1
ATOM 2440 C CA . ASP B 1 121 ? -3.152 21.047 23 1 97.75 121 ASP B CA 1
ATOM 2441 C C . ASP B 1 121 ? -3.842 19.688 23.156 1 97.75 121 ASP B C 1
ATOM 2443 O O . ASP B 1 121 ? -3.178 18.656 23.312 1 97.75 121 ASP B O 1
ATOM 2447 N N . SER B 1 122 ? -5.094 19.703 23.141 1 97.44 122 SER B N 1
ATOM 2448 C CA . SER B 1 122 ? -5.863 18.469 23.234 1 97.44 122 SER B CA 1
ATOM 2449 C C . SER B 1 122 ? -5.598 17.562 22.031 1 97.44 122 SER B C 1
ATOM 2451 O O . SER B 1 122 ? -5.422 16.359 22.188 1 97.44 122 SER B O 1
ATOM 2453 N N . ALA B 1 123 ? -5.582 18.125 20.859 1 97.5 123 ALA B N 1
ATOM 2454 C CA . ALA B 1 123 ? -5.316 17.344 19.641 1 97.5 123 ALA B CA 1
ATOM 2455 C C . ALA B 1 123 ? -3.908 16.766 19.672 1 97.5 123 ALA B C 1
ATOM 2457 O O . ALA B 1 123 ? -3.697 15.625 19.25 1 97.5 123 ALA B O 1
ATOM 2458 N N . ASP B 1 124 ? -2.965 17.578 20.125 1 97.69 124 ASP B N 1
ATOM 2459 C CA . ASP B 1 124 ? -1.581 17.141 20.297 1 97.69 124 ASP B CA 1
ATOM 2460 C C . ASP B 1 124 ? -1.497 15.891 21.156 1 97.69 124 ASP B C 1
ATOM 2462 O O . ASP B 1 124 ? -0.906 14.891 20.75 1 97.69 124 ASP B O 1
ATOM 2466 N N . THR B 1 125 ? -2.143 15.891 22.25 1 97.44 125 THR B N 1
ATOM 2467 C CA . THR B 1 125 ? -2.143 14.773 23.188 1 97.44 125 THR B CA 1
ATOM 2468 C C . THR B 1 125 ? -2.842 13.555 22.578 1 97.44 125 THR B C 1
ATOM 2470 O O . THR B 1 125 ? -2.33 12.438 22.656 1 97.44 125 THR B O 1
ATOM 2473 N N . LEU B 1 126 ? -3.945 13.75 21.969 1 96.88 126 LEU B N 1
ATOM 2474 C CA . LEU B 1 126 ? -4.723 12.672 21.375 1 96.88 126 LEU B CA 1
ATOM 2475 C C . LEU B 1 126 ? -3.951 12 20.25 1 96.88 126 LEU B C 1
ATOM 2477 O O . LEU B 1 126 ? -3.955 10.773 20.125 1 96.88 126 LEU B O 1
ATOM 2481 N N . LEU B 1 127 ? -3.326 12.789 19.453 1 96.75 127 LEU B N 1
ATOM 2482 C CA . LEU B 1 127 ? -2.58 12.25 18.312 1 96.75 127 LEU B CA 1
ATOM 2483 C C . LEU B 1 127 ? -1.408 11.398 18.797 1 96.75 127 LEU B C 1
ATOM 2485 O O . LEU B 1 127 ? -1.196 10.297 18.297 1 96.75 127 LEU B O 1
ATOM 2489 N N . LYS B 1 128 ? -0.646 11.875 19.781 1 96.81 128 LYS B N 1
ATOM 2490 C CA . LYS B 1 128 ? 0.474 11.117 20.328 1 96.81 128 LYS B CA 1
ATOM 2491 C C . LYS B 1 128 ? 0.005 9.789 20.922 1 96.81 128 LYS B C 1
ATOM 2493 O O . LYS B 1 128 ? 0.62 8.75 20.688 1 96.81 128 LYS B O 1
ATOM 2498 N N . ASN B 1 129 ? -1.088 9.875 21.547 1 95.25 129 ASN B N 1
ATOM 2499 C CA . ASN B 1 129 ? -1.625 8.664 22.156 1 95.25 129 ASN B CA 1
ATOM 2500 C C . ASN B 1 129 ? -2.066 7.652 21.109 1 95.25 129 ASN B C 1
ATOM 2502 O O . ASN B 1 129 ? -1.864 6.445 21.281 1 95.25 129 ASN B O 1
ATOM 2506 N N . ALA B 1 130 ? -2.686 8.109 20.094 1 93.62 130 ALA B N 1
ATOM 2507 C CA . ALA B 1 130 ? -3.207 7.25 19.031 1 93.62 130 ALA B CA 1
ATOM 2508 C C . ALA B 1 130 ? -2.07 6.633 18.219 1 93.62 130 ALA B C 1
ATOM 2510 O O . ALA B 1 130 ? -2.16 5.48 17.797 1 93.62 130 ALA B O 1
ATOM 2511 N N . LEU B 1 131 ? -1.041 7.395 18.016 1 93.38 131 LEU B N 1
ATOM 2512 C CA . LEU B 1 131 ? 0.042 6.977 17.125 1 93.38 131 LEU B CA 1
ATOM 2513 C C . LEU B 1 131 ? 1.038 6.094 17.875 1 93.38 131 LEU B C 1
ATOM 2515 O O . LEU B 1 131 ? 1.691 5.238 17.266 1 93.38 131 LEU B O 1
ATOM 2519 N N . LYS B 1 132 ? 1.175 6.293 19.156 1 92.81 132 LYS B N 1
ATOM 2520 C CA . LYS B 1 132 ? 2.246 5.715 19.953 1 92.81 132 LYS B CA 1
ATOM 2521 C C . LYS B 1 132 ? 2.35 4.207 19.734 1 92.81 132 LYS B C 1
ATOM 2523 O O . LYS B 1 132 ? 3.447 3.676 19.562 1 92.81 132 LYS B O 1
ATOM 2528 N N . PRO B 1 133 ? 1.27 3.432 19.656 1 90.31 133 PRO B N 1
ATOM 2529 C CA . PRO B 1 133 ? 1.359 1.979 19.484 1 90.31 133 PRO B CA 1
ATOM 2530 C C . PRO B 1 133 ? 1.852 1.57 18.109 1 90.31 133 PRO B C 1
ATOM 2532 O O . PRO B 1 133 ? 2.221 0.413 17.891 1 90.31 133 PRO B O 1
ATOM 2535 N N . HIS B 1 134 ? 1.873 2.504 17.203 1 86.38 134 HIS B N 1
ATOM 2536 C CA . HIS B 1 134 ? 2.055 2.119 15.805 1 86.38 134 HIS B CA 1
ATOM 2537 C C . HIS B 1 134 ? 3.34 2.707 15.234 1 86.38 134 HIS B C 1
ATOM 2539 O O . HIS B 1 134 ? 3.723 2.395 14.102 1 86.38 134 HIS B O 1
ATOM 2545 N N . VAL B 1 135 ? 3.957 3.592 15.977 1 86.25 135 VAL B N 1
ATOM 2546 C CA . VAL B 1 135 ? 5.055 4.332 15.359 1 86.25 135 VAL B CA 1
ATOM 2547 C C . VAL B 1 135 ? 6.262 4.34 16.297 1 86.25 135 VAL B C 1
ATOM 2549 O O . VAL B 1 135 ? 6.172 3.893 17.438 1 86.25 135 VAL B O 1
ATOM 2552 N N . THR B 1 136 ? 7.348 4.797 15.734 1 85.69 136 THR B N 1
ATOM 2553 C CA . THR B 1 136 ? 8.586 4.945 16.5 1 85.69 136 THR B CA 1
ATOM 2554 C C . THR B 1 136 ? 8.602 6.277 17.234 1 85.69 136 THR B C 1
ATOM 2556 O O . THR B 1 136 ? 7.723 7.121 17.031 1 85.69 136 THR B O 1
ATOM 2559 N N . ASP B 1 137 ? 9.625 6.496 18.094 1 91.19 137 ASP B N 1
ATOM 2560 C CA . ASP B 1 137 ? 9.797 7.734 18.844 1 91.19 137 ASP B CA 1
ATOM 2561 C C . ASP B 1 137 ? 10.07 8.914 17.906 1 91.19 137 ASP B C 1
ATOM 2563 O O . ASP B 1 137 ? 9.711 10.055 18.219 1 91.19 137 ASP B O 1
ATOM 2567 N N . LYS B 1 138 ? 10.656 8.633 16.812 1 91.94 138 LYS B N 1
ATOM 2568 C CA . LYS B 1 138 ? 10.938 9.703 15.859 1 91.94 138 LYS B CA 1
ATOM 2569 C C . LYS B 1 138 ? 9.641 10.359 15.383 1 91.94 138 LYS B C 1
ATOM 2571 O O . LYS B 1 138 ? 9.57 11.586 15.273 1 91.94 138 LYS B O 1
ATOM 2576 N N . THR B 1 139 ? 8.641 9.539 15.125 1 93.44 139 THR B N 1
ATOM 2577 C CA . THR B 1 139 ? 7.344 10.047 14.68 1 93.44 139 THR B CA 1
ATOM 2578 C C . THR B 1 139 ? 6.684 10.875 15.773 1 93.44 139 THR B C 1
ATOM 2580 O O . THR B 1 139 ? 6.082 11.914 15.5 1 93.44 139 THR B O 1
ATOM 2583 N N . ILE B 1 140 ? 6.793 10.469 17.016 1 96.19 140 ILE B N 1
ATOM 2584 C CA . ILE B 1 140 ? 6.258 11.234 18.141 1 96.19 140 ILE B CA 1
ATOM 2585 C C . ILE B 1 140 ? 6.965 12.586 18.219 1 96.19 140 ILE B C 1
ATOM 2587 O O . ILE B 1 140 ? 6.332 13.609 18.5 1 96.19 140 ILE B O 1
ATOM 2591 N N . GLY B 1 141 ? 8.219 12.609 18.031 1 97.62 141 GLY B N 1
ATOM 2592 C CA . GLY B 1 141 ? 8.969 13.852 17.969 1 97.62 141 GLY B CA 1
ATOM 2593 C C . GLY B 1 141 ? 8.469 14.812 16.906 1 97.62 141 GLY B C 1
ATOM 2594 O O . GLY B 1 141 ? 8.469 16.031 17.109 1 97.62 141 GLY B O 1
ATOM 2595 N N . ARG B 1 142 ? 8.039 14.281 15.797 1 97.38 142 ARG B N 1
ATOM 2596 C CA . ARG B 1 142 ? 7.496 15.117 14.727 1 97.38 142 ARG B CA 1
ATOM 2597 C C . ARG B 1 142 ? 6.207 15.805 15.172 1 97.38 142 ARG B C 1
ATOM 2599 O O . ARG B 1 142 ? 5.945 16.953 14.797 1 97.38 142 ARG B O 1
ATOM 2606 N N . VAL B 1 143 ? 5.359 15.016 15.883 1 98 143 VAL B N 1
ATOM 2607 C CA . VAL B 1 143 ? 4.148 15.609 16.438 1 98 143 VAL B CA 1
ATOM 2608 C C . VAL B 1 143 ? 4.512 16.781 17.344 1 98 143 VAL B C 1
ATOM 2610 O O . VAL B 1 143 ? 3.949 17.875 17.219 1 98 143 VAL B O 1
ATOM 2613 N N . GLU B 1 144 ? 5.418 16.578 18.188 1 98 144 GLU B N 1
ATOM 2614 C CA . GLU B 1 144 ? 5.855 17.609 19.125 1 98 144 GLU B CA 1
ATOM 2615 C C . GLU B 1 144 ? 6.387 18.828 18.391 1 98 144 GLU B C 1
ATOM 2617 O O . GLU B 1 144 ? 6.125 19.969 18.797 1 98 144 GLU B O 1
ATOM 2622 N N . ASN B 1 145 ? 7.105 18.594 17.375 1 98.38 145 ASN B N 1
ATOM 2623 C CA . ASN B 1 145 ? 7.668 19.703 16.609 1 98.38 145 ASN B CA 1
ATOM 2624 C C . ASN B 1 145 ? 6.574 20.547 15.953 1 98.38 145 ASN B C 1
ATOM 2626 O O . ASN B 1 145 ? 6.574 21.766 16.062 1 98.38 145 ASN B O 1
ATOM 2630 N N . VAL B 1 146 ? 5.652 19.906 15.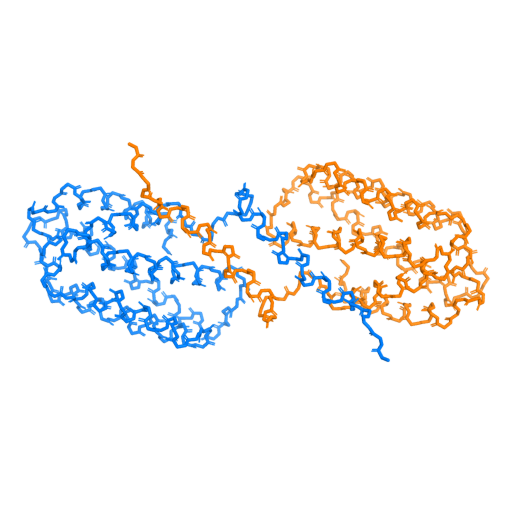258 1 98.5 146 VAL B N 1
ATOM 2631 C CA . VAL B 1 146 ? 4.609 20.594 14.508 1 98.5 146 VAL B CA 1
ATOM 2632 C C . VAL B 1 146 ? 3.652 21.297 15.469 1 98.5 146 VAL B C 1
ATOM 2634 O O . VAL B 1 146 ? 3.422 22.5 15.359 1 98.5 146 VAL B O 1
ATOM 2637 N N . PHE B 1 147 ? 3.172 20.578 16.453 1 98.38 147 PHE B N 1
ATOM 2638 C CA . PHE B 1 147 ? 2.209 21.156 17.375 1 98.38 147 PHE B CA 1
ATOM 2639 C C . PHE B 1 147 ? 2.887 22.156 18.312 1 98.38 147 PHE B C 1
ATOM 2641 O O . PHE B 1 147 ? 2.275 23.141 18.719 1 98.38 147 PHE B O 1
ATOM 2648 N N . GLY B 1 148 ? 4.129 21.844 18.672 1 97.94 148 GLY B N 1
ATOM 2649 C CA . GLY B 1 148 ? 4.875 22.828 19.453 1 97.94 148 GLY B CA 1
ATOM 2650 C C . GLY B 1 148 ? 4.965 24.172 18.766 1 97.94 148 GLY B C 1
ATOM 2651 O O . GLY B 1 148 ? 4.875 25.219 19.422 1 97.94 148 GLY B O 1
ATOM 2652 N N . TRP B 1 149 ? 5.105 24.141 17.5 1 98.38 149 TRP B N 1
ATOM 2653 C CA . TRP B 1 149 ? 5.156 25.375 16.734 1 98.38 149 TRP B CA 1
ATOM 2654 C C . TRP B 1 149 ? 3.77 26 16.609 1 98.38 149 TRP B C 1
ATOM 2656 O O . TRP B 1 149 ? 3.604 27.203 16.781 1 98.38 149 TRP B O 1
ATOM 2666 N N . LEU B 1 150 ? 2.781 25.234 16.312 1 97.56 150 LEU B N 1
ATOM 2667 C CA . LEU B 1 150 ? 1.418 25.688 16.062 1 97.56 150 LEU B CA 1
ATOM 2668 C C . LEU B 1 150 ? 0.822 26.328 17.312 1 97.56 150 LEU B C 1
ATOM 2670 O O . LEU B 1 150 ? 0.036 27.281 17.203 1 97.56 150 LEU B O 1
ATOM 2674 N N . LYS B 1 151 ? 1.194 25.828 18.422 1 96.69 151 LYS B N 1
ATOM 2675 C CA . LYS B 1 151 ? 0.569 26.25 19.672 1 96.69 151 LYS B CA 1
ATOM 2676 C C . LYS B 1 151 ? 1.195 27.531 20.203 1 96.69 151 LYS B C 1
ATOM 2678 O O . LYS B 1 151 ? 0.689 28.141 21.156 1 96.69 151 LYS B O 1
ATOM 2683 N N . LYS B 1 152 ? 2.211 27.906 19.625 1 96.44 152 LYS B N 1
ATOM 2684 C CA . LYS B 1 152 ? 2.836 29.141 20.094 1 96.44 152 LYS B CA 1
ATOM 2685 C C . LYS B 1 152 ? 1.913 30.344 19.891 1 96.44 152 LYS B C 1
ATOM 2687 O O . LYS B 1 152 ? 1.437 30.578 18.781 1 96.44 152 LYS B O 1
ATOM 2692 N N . THR B 1 153 ? 1.772 31.125 20.938 1 93.69 153 THR B N 1
ATOM 2693 C CA . THR B 1 153 ? 0.871 32.281 20.953 1 93.69 153 THR B CA 1
ATOM 2694 C C . THR B 1 153 ? 1.22 33.25 19.844 1 93.69 153 THR B C 1
ATOM 2696 O O . THR B 1 153 ? 0.329 33.812 19.188 1 93.69 153 THR B O 1
ATOM 2699 N N . GLU B 1 154 ? 2.453 33.531 19.656 1 95.38 154 GLU B N 1
ATOM 2700 C CA . GLU B 1 154 ? 2.912 34.5 18.656 1 95.38 154 GLU B CA 1
ATOM 2701 C C . GLU B 1 154 ? 2.484 34.062 17.25 1 95.38 154 GLU B C 1
ATOM 2703 O O . GLU B 1 154 ? 2.127 34.906 16.422 1 95.38 154 GLU B O 1
ATOM 2708 N N . HIS B 1 155 ? 2.586 32.844 16.984 1 96.19 155 HIS B N 1
ATOM 2709 C CA . HIS B 1 155 ? 2.225 32.312 15.672 1 96.19 155 HIS B CA 1
ATOM 2710 C C . HIS B 1 155 ? 0.716 32.375 15.461 1 96.19 155 HIS B C 1
ATOM 2712 O O . HIS B 1 155 ? 0.247 32.75 14.383 1 96.19 155 HIS B O 1
ATOM 2718 N N . LEU B 1 156 ? -0.083 31.969 16.453 1 95.38 156 LEU B N 1
ATOM 2719 C CA . LEU B 1 156 ? -1.538 32 16.344 1 95.38 156 LEU B CA 1
ATOM 2720 C C . LEU B 1 156 ? -2.033 33.438 16.141 1 95.38 156 LEU B C 1
ATOM 2722 O O . LEU B 1 156 ? -2.873 33.688 15.273 1 95.38 156 LEU B O 1
ATOM 2726 N N . ASP B 1 157 ? -1.472 34.312 16.906 1 95.56 157 ASP B N 1
ATOM 2727 C CA . ASP B 1 157 ? -1.826 35.719 16.766 1 95.56 157 ASP B CA 1
ATOM 2728 C C . ASP B 1 157 ? -1.509 36.219 15.367 1 95.56 157 ASP B C 1
ATOM 2730 O O . ASP B 1 157 ? -2.293 36.969 14.781 1 95.56 157 ASP B O 1
ATOM 2734 N N . ALA B 1 158 ? -0.418 35.844 14.891 1 94.94 158 ALA B N 1
ATOM 2735 C CA . ALA B 1 158 ? -0.002 36.281 13.562 1 94.94 158 ALA B CA 1
ATOM 2736 C C . ALA B 1 158 ? -0.962 35.781 12.492 1 94.94 158 ALA B C 1
ATOM 2738 O O . ALA B 1 158 ? -1.3 36.5 11.555 1 94.94 158 ALA B O 1
ATOM 2739 N N . LEU B 1 159 ? -1.365 34.531 12.594 1 94 159 LEU B N 1
ATOM 2740 C CA . LEU B 1 159 ? -2.268 33.938 11.625 1 94 159 LEU B CA 1
ATOM 2741 C C . LEU B 1 159 ? -3.561 34.719 11.508 1 94 159 LEU B C 1
ATOM 2743 O O . LEU B 1 159 ? -4.121 34.875 10.422 1 94 159 LEU B O 1
ATOM 2747 N N . PHE B 1 160 ? -4.02 35.25 12.586 1 94.38 160 PHE B N 1
ATOM 2748 C CA . PHE B 1 160 ? -5.312 35.938 12.578 1 94.38 160 PHE B CA 1
ATOM 2749 C C . PHE B 1 160 ? -5.137 37.438 12.555 1 94.38 160 PHE B C 1
ATOM 2751 O O . PHE B 1 160 ? -6.105 38.188 12.727 1 94.38 160 PHE B O 1
ATOM 2758 N N . SER B 1 161 ? -3.914 37.844 12.367 1 91.44 161 SER B N 1
ATOM 2759 C CA . SER B 1 161 ? -3.65 39.281 12.141 1 91.44 161 SER B CA 1
ATOM 2760 C C . SER B 1 161 ? -3.811 39.625 10.664 1 91.44 161 SER B C 1
ATOM 2762 O O . SER B 1 161 ? -3.996 38.75 9.82 1 91.44 161 SER B O 1
ATOM 2764 N N . THR B 1 162 ? -3.795 40.906 10.367 1 88.19 162 THR B N 1
ATOM 2765 C CA . THR B 1 162 ? -3.941 41.375 9 1 88.19 162 THR B CA 1
ATOM 2766 C C . THR B 1 162 ? -2.727 41 8.156 1 88.19 162 THR B C 1
ATOM 2768 O O . THR B 1 162 ? -2.785 41.031 6.93 1 88.19 162 THR B O 1
ATOM 2771 N N . LYS B 1 163 ? -1.642 40.594 8.766 1 88.44 163 LYS B N 1
ATOM 2772 C CA . LYS B 1 163 ? -0.396 40.219 8.109 1 88.44 163 LYS B CA 1
ATOM 2773 C C . LYS B 1 163 ? -0.616 39.031 7.168 1 88.44 163 LYS B C 1
ATOM 2775 O O . LYS B 1 163 ? 0.074 38.906 6.152 1 88.44 163 LYS B O 1
ATOM 2780 N N . HIS B 1 164 ? -1.557 38.188 7.516 1 89.5 164 HIS B N 1
ATOM 2781 C CA . HIS B 1 164 ? -1.71 36.969 6.758 1 89.5 164 HIS B CA 1
ATOM 2782 C C . HIS B 1 164 ? -3.105 36.844 6.152 1 89.5 164 HIS B C 1
ATOM 2784 O O . HIS B 1 164 ? -3.609 35.75 5.938 1 89.5 164 HIS B O 1
ATOM 2790 N N . ASP B 1 165 ? -3.748 37.906 5.852 1 89.5 165 ASP B N 1
ATOM 2791 C CA . ASP B 1 165 ? -5.125 37.906 5.367 1 89.5 165 ASP B CA 1
ATOM 2792 C C . ASP B 1 165 ? -5.246 37.094 4.082 1 89.5 165 ASP B C 1
ATOM 2794 O O . ASP B 1 165 ? -6.09 36.188 3.984 1 89.5 165 ASP B O 1
ATOM 2798 N N . ALA B 1 166 ? -4.387 37.406 3.176 1 89.19 166 ALA B N 1
ATOM 2799 C CA . ALA B 1 166 ? -4.473 36.719 1.876 1 89.19 166 ALA B CA 1
ATOM 2800 C C . ALA B 1 166 ? -4.199 35.25 2.002 1 89.19 166 ALA B C 1
ATOM 2802 O O . ALA B 1 166 ? -4.922 34.406 1.427 1 89.19 166 ALA B O 1
ATOM 2803 N N . LEU B 1 167 ? -3.203 34.938 2.73 1 90.25 167 LEU B N 1
ATOM 2804 C CA . LEU B 1 167 ? -2.852 33.531 2.969 1 90.25 167 LEU B CA 1
ATOM 2805 C C . LEU B 1 167 ? -3.977 32.812 3.697 1 90.25 167 LEU B C 1
ATOM 2807 O O . LEU B 1 167 ? -4.352 31.688 3.316 1 90.25 167 LEU B O 1
ATOM 2811 N N . ARG B 1 168 ? -4.488 33.438 4.688 1 91.81 168 ARG B N 1
ATOM 2812 C CA . ARG B 1 168 ? -5.543 32.844 5.5 1 91.81 168 ARG B CA 1
ATOM 2813 C C . ARG B 1 168 ? -6.797 32.594 4.672 1 91.81 168 ARG B C 1
ATOM 2815 O O . ARG B 1 168 ? -7.449 31.562 4.816 1 91.81 168 ARG B O 1
ATOM 2822 N N . ASP B 1 169 ? -7.16 33.531 3.771 1 92.44 169 ASP B N 1
ATOM 2823 C CA . ASP B 1 169 ? -8.328 33.375 2.904 1 92.44 169 ASP B CA 1
ATOM 2824 C C . ASP B 1 169 ? -8.227 32.125 2.064 1 92.44 169 ASP B C 1
ATOM 2826 O O . ASP B 1 169 ? -9.188 31.344 1.974 1 92.44 169 ASP B O 1
ATOM 2830 N N . GLU B 1 170 ? -7.113 31.938 1.533 1 90.44 170 GLU B N 1
ATOM 2831 C CA . GLU B 1 170 ? -6.914 30.766 0.68 1 90.44 170 GLU B CA 1
ATOM 2832 C C . GLU B 1 170 ? -6.926 29.484 1.498 1 90.44 170 GLU B C 1
ATOM 2834 O O . GLU B 1 170 ? -7.504 28.469 1.076 1 90.44 170 GLU B O 1
ATOM 2839 N N . MET B 1 171 ? -6.285 29.5 2.572 1 90.81 171 MET B N 1
ATOM 2840 C CA . MET B 1 171 ? -6.215 28.328 3.453 1 90.81 171 MET B CA 1
ATOM 2841 C C . MET B 1 171 ? -7.605 27.938 3.93 1 90.81 171 MET B C 1
ATOM 2843 O O . MET B 1 171 ? -7.949 26.75 3.926 1 90.81 171 MET B O 1
ATOM 2847 N N . ILE B 1 172 ? -8.375 28.953 4.316 1 93.31 172 ILE B N 1
ATOM 2848 C CA . ILE B 1 172 ? -9.711 28.719 4.867 1 93.31 172 ILE B CA 1
ATOM 2849 C C . ILE B 1 172 ? -10.609 28.094 3.797 1 93.31 172 ILE B C 1
ATOM 2851 O O . ILE B 1 172 ? -11.383 27.172 4.078 1 93.31 172 ILE B O 1
ATOM 2855 N N . THR B 1 173 ? -10.516 28.594 2.611 1 91.94 173 THR B N 1
ATOM 2856 C CA . THR B 1 173 ? -11.305 28.062 1.514 1 91.94 173 THR B CA 1
ATOM 2857 C C . THR B 1 173 ? -11.031 26.562 1.339 1 91.94 173 THR B C 1
ATOM 2859 O O . THR B 1 173 ? -11.961 25.781 1.163 1 91.94 173 THR B O 1
ATOM 2862 N N . LYS B 1 174 ? -9.805 26.188 1.427 1 89.81 174 LYS B N 1
ATOM 2863 C CA . LYS B 1 174 ? -9.438 24.781 1.236 1 89.81 174 LYS B CA 1
ATOM 2864 C C . LYS B 1 174 ? -9.812 23.953 2.455 1 89.81 174 LYS B C 1
ATOM 2866 O O . LYS B 1 174 ? -10.211 22.781 2.32 1 89.81 174 LYS B O 1
ATOM 2871 N N . LEU B 1 175 ? -9.664 24.516 3.645 1 91.94 175 LEU B N 1
ATOM 2872 C CA . LEU B 1 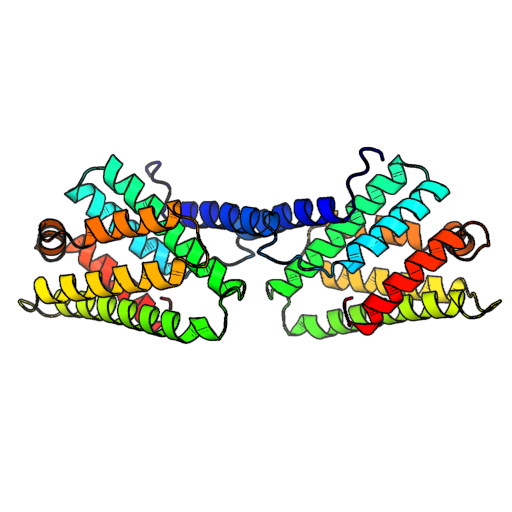175 ? -10.086 23.844 4.867 1 91.94 175 LEU B CA 1
ATOM 2873 C C . LEU B 1 175 ? -11.586 23.547 4.836 1 91.94 175 LEU B C 1
ATOM 2875 O O . LEU B 1 175 ? -12.016 22.469 5.262 1 91.94 175 LEU B O 1
ATOM 2879 N N . GLU B 1 176 ? -12.297 24.484 4.332 1 92.69 176 GLU B N 1
ATOM 2880 C CA . GLU B 1 176 ? -13.742 24.312 4.238 1 92.69 176 GLU B CA 1
ATOM 2881 C C . GLU B 1 176 ? -14.102 23.172 3.289 1 92.69 176 GLU B C 1
ATOM 2883 O O . GLU B 1 176 ? -15.023 22.406 3.561 1 92.69 176 GLU B O 1
ATOM 2888 N N . VAL B 1 177 ? -13.438 23.094 2.264 1 91.75 177 VAL B N 1
ATOM 2889 C CA . VAL B 1 177 ? -13.656 22.016 1.315 1 91.75 177 VAL B CA 1
ATOM 2890 C C . VAL B 1 177 ? -13.375 20.672 1.993 1 91.75 177 VAL B C 1
ATOM 2892 O O . VAL B 1 177 ? -14.141 19.719 1.83 1 91.75 177 VAL B O 1
ATOM 2895 N N . LEU B 1 178 ? -12.297 20.609 2.732 1 90.62 178 LEU B N 1
ATOM 2896 C CA . LEU B 1 178 ? -11.93 19.375 3.432 1 90.62 178 LEU B CA 1
ATOM 2897 C C . LEU B 1 178 ? -13 18.984 4.445 1 90.62 178 LEU B C 1
ATOM 2899 O O . LEU B 1 178 ? -13.336 17.812 4.582 1 90.62 178 LEU B O 1
ATOM 2903 N N . LEU B 1 179 ? -13.5 20 5.117 1 91.25 179 LEU B N 1
ATOM 2904 C CA . LEU B 1 179 ? -14.531 19.766 6.117 1 91.25 179 LEU B CA 1
ATOM 2905 C C . LEU B 1 179 ? -15.812 19.25 5.465 1 91.25 179 LEU B C 1
ATOM 2907 O O . LEU B 1 179 ? -16.438 18.312 5.969 1 91.25 179 LEU B O 1
ATOM 2911 N N . GLU B 1 180 ? -16.125 19.812 4.359 1 89.06 180 GLU B N 1
ATOM 2912 C CA . GLU B 1 180 ? -17.344 19.438 3.648 1 89.06 180 GLU B CA 1
ATOM 2913 C C . GLU B 1 180 ? -17.25 18.016 3.102 1 89.06 180 GLU B C 1
ATOM 2915 O O . GLU B 1 180 ? -18.219 17.266 3.131 1 89.06 180 GLU B O 1
ATOM 2920 N N . LYS B 1 181 ? -16.094 17.672 2.674 1 84.5 181 LYS B N 1
ATOM 2921 C CA . LYS B 1 181 ? -15.914 16.359 2.047 1 84.5 181 LYS B CA 1
ATOM 2922 C C . LYS B 1 181 ? -15.547 15.297 3.082 1 84.5 181 LYS B C 1
ATOM 2924 O O . LYS B 1 181 ? -15.289 14.148 2.732 1 84.5 181 LYS B O 1
ATOM 2929 N N . ASP B 1 182 ? -15.516 15.695 4.309 1 78.62 182 ASP B N 1
ATOM 2930 C CA . ASP B 1 182 ? -15.016 14.812 5.359 1 78.62 182 ASP B CA 1
ATOM 2931 C C . ASP B 1 182 ? -13.641 14.266 5.004 1 78.62 182 ASP B C 1
ATOM 2933 O O . ASP B 1 182 ? -13.383 13.07 5.16 1 78.62 182 ASP B O 1
ATOM 2937 N N . GLY B 1 183 ? -12.859 15.133 4.406 1 74.75 183 GLY B N 1
ATOM 2938 C CA . GLY B 1 183 ? -11.578 14.742 3.854 1 74.75 183 GLY B CA 1
ATOM 2939 C C . GLY B 1 183 ? -10.461 14.734 4.883 1 74.75 183 GLY B C 1
ATOM 2940 O O . GLY B 1 183 ? -9.312 14.414 4.562 1 74.75 183 GLY B O 1
ATOM 2941 N N . ILE B 1 184 ? -10.828 15.133 6.074 1 72.69 184 ILE B N 1
ATOM 2942 C CA . ILE B 1 184 ? -9.828 15.133 7.133 1 72.69 184 ILE B CA 1
ATOM 2943 C C . ILE B 1 184 ? -9.727 13.734 7.742 1 72.69 184 ILE B C 1
ATOM 2945 O O . ILE B 1 184 ? -10.742 13.125 8.078 1 72.69 184 ILE B O 1
#

Sequence (368 aa):
MSGENNSQDLLVKVQKKVLGKMVGKNSIKLVVDDNISVVLDHFYKWAKIESGKPTAEKLLKDAIKLVVKTGVLFHNKQIQQSEMKGWEILRSKINNIANTICYFHRTPFTYNKDMLHGQLDSADTLLKNALKPHVTDKTIGRVENVFGWLKKTEHLDALFSTKHDALRDEMITKLEVLLEKDGIMSGENNSQDLLVKVQKKVLGKMVGKNSIKLVVDDNISVVLDHFYKWAKIESGKPTAEKLLKDAIKLVVKTGVLFHNKQIQQSEMKGWEILRSKINNIANTICYFHRTPFTYNKDMLHGQLDSADTLLKNALKPHVTDKTIGRVENVFGWLKKTEHLDALFSTKHDALRDEMITKLEVLLEKDGI

Nearest PDB structures (foldseek):
  4q9v-assembly1_A  TM=8.895E-01  e=1.155E-09  Homo sapiens
  8gyn-assembly1_A  TM=9.597E-01  e=5.149E-09  Danio rerio
  5jxd-assembly1_A  TM=8.312E-01  e=8.644E-10  Mus musculus
  3f4m-assembly1_A  TM=9.455E-01  e=3.067E-08  Homo sapiens
  5z39-assembly1_A  TM=7.337E-01  e=2.659E-04  Dictyostelium discoideum

Foldseek 3Di:
DDPPCPPVNVVVVVVVVVVVVCVVVCVPPQLADPLVVVLLVLQLVLCCVVPNNVLSVLLSVLVVVLVRVVSVCVVVVVDDPVLVVLVVVLLVLVLVLLVVLLVLLVDPPPDDLVVSLVSLVVSLVSSCVSCVVPDDVVNNVSSCSNSVVVNDSVSSVCCSDPVCSPSSVSSSVSSVVCSVVVRD/DDPPCPPVNVVVVVVVVVVVVCVVVCVDPQLADPLVVVLLVLQLVLCCVVPNNVLSVLLSVLVVVLVRVVSVCVVVVVQDPVLVVLVVVLLVLVLVLLVVLLVLLVDPPPDDLVVSLVSLVVSLVSSCVSCVVPDDVVNNVSSCSNSVVVNDSVSSVCLSDPVCSPSSVSSSVSSVVCSVVVRD